Protein AF-0000000080757659 (afdb_homodimer)

InterPro domains:
  IPR000424 Primosome PriB/single-strand DNA-binding [PF00436] (1-101)
  IPR000424 Primosome PriB/single-strand DNA-binding [PS50935] (1-103)
  IPR000424 Primosome PriB/single-strand DNA-binding [cd04496] (4-101)
  IPR011344 Single-stranded DNA-binding protein [MF_00984] (1-106)
  IPR011344 Single-stranded DNA-binding protein [PIRSF002070] (1-112)
  IPR011344 Single-stranded DNA-binding protein [PTHR10302] (1-106)
  IPR011344 Single-stranded DNA-binding protein [TIGR00621] (1-114)
  IPR012340 Nucleic acid-binding, OB-fold [G3DSA:2.40.50.140] (1-113)
  IPR012340 Nucleic acid-binding, OB-fold [SSF50249] (1-134)

Solvent-accessible surface area (backbone atoms only — not comparable to full-atom values): 15335 Å² total; per-residue (Å²): 97,62,38,33,38,39,33,28,25,25,75,40,56,47,45,72,46,63,47,98,87,63,47,40,39,18,39,38,36,32,38,28,72,55,85,78,46,58,92,84,51,70,86,50,63,33,73,46,47,35,40,20,49,40,70,52,10,51,49,41,46,74,68,50,44,50,67,40,43,30,33,39,36,29,26,73,42,64,47,74,46,66,44,97,86,64,46,82,40,74,46,69,32,34,42,39,73,42,77,41,84,54,61,72,72,70,70,77,64,70,70,69,71,69,65,71,72,73,66,70,76,71,74,73,64,72,72,70,78,71,76,67,81,120,96,62,38,32,38,38,30,28,25,24,76,39,58,47,44,71,46,63,48,97,88,64,47,38,38,19,40,37,37,31,38,28,73,54,85,80,46,58,94,83,51,69,85,50,61,32,72,45,46,37,40,18,50,41,71,52,10,51,49,42,46,73,67,52,44,50,68,39,43,29,33,39,35,30,24,75,44,61,46,76,45,66,44,97,86,65,46,83,40,74,46,68,33,33,41,40,73,42,75,41,85,55,60,72,72,69,70,75,64,72,71,72,73,69,65,73,72,74,73,69,80,73,74,78,66,78,75,76,82,76,86,82,79,132

Sequence (268 aa):
MNKVILMGRLTQDPELRHTTTGKAVCHFRLAVNRRFSRQGEQEQADFFPIVAWEKTGEFCNNYFRKGQQVAIIGRLQNRSWNDEQGNKRTITEIIADEAYFADSKKDNYTSGGFEPENTDGEGFFPAEDDELPFMNKVILMGRLTQDPELRHTTTGKAVCHFRLAVNRRFSRQGEQEQADFFPIVAWEKTGEFCNNYFRKGQQVAIIGRLQNRSWNDEQGNKRTITEIIADEAYFADSKKDNYTSGGFEPENTDGEGFFPAEDDELPF

Secondary structure (DSSP, 8-state):
-EEEEEEEEESS--EEEE-TTS-EEEEEEEEEE-S---TTS--PEEEEEEEEEHHHHHHHHHH--TT-EEEEEEEEEEEEEE-TTS-EEEEEEEEEEEEEE-S-------------------------------/-EEEEEEEEESS--EEEE-TTS-EEEEEEEEEE-S---TTS--PEEEEEEEEEHHHHHHHHHH--TT-EEEEEEEEEEEEEE-TTS-EEEEEEEEEEEEEE-S-------------------------------

Structure (mmCIF, N/CA/C/O backbone):
data_AF-0000000080757659-model_v1
#
loop_
_entity.id
_entity.type
_entity.pdbx_description
1 polymer 'Single-stranded DNA-binding protein'
#
loop_
_atom_site.group_PDB
_atom_site.id
_atom_site.type_symbol
_atom_site.label_atom_id
_atom_site.label_alt_id
_atom_site.label_comp_id
_atom_site.label_asym_id
_atom_site.label_entity_id
_atom_site.label_seq_id
_atom_site.pdbx_PDB_ins_code
_atom_site.Cartn_x
_atom_site.Cartn_y
_atom_site.Cartn_z
_atom_site.occupancy
_atom_site.B_iso_or_equiv
_atom_site.auth_seq_id
_atom_site.auth_comp_id
_atom_site.auth_asym_id
_atom_site.auth_atom_id
_atom_site.pdbx_PDB_model_num
ATOM 1 N N . MET A 1 1 ? -10.781 6.859 -4.984 1 94 1 MET A N 1
ATOM 2 C CA . MET A 1 1 ? -9.562 6.59 -5.746 1 94 1 MET A CA 1
ATOM 3 C C . MET A 1 1 ? -8.57 5.781 -4.918 1 94 1 MET A C 1
ATOM 5 O O . MET A 1 1 ? -8.211 6.18 -3.809 1 94 1 MET A O 1
ATOM 9 N N . ASN A 1 2 ? -8.141 4.633 -5.328 1 98 2 ASN A N 1
ATOM 10 C CA . ASN A 1 2 ? -7.199 3.676 -4.75 1 98 2 ASN A CA 1
ATOM 11 C C . ASN A 1 2 ? -6.477 2.879 -5.832 1 98 2 ASN A C 1
ATOM 13 O O . ASN A 1 2 ? -7.043 1.941 -6.402 1 98 2 ASN A O 1
ATOM 17 N N . LYS A 1 3 ? -5.246 3.328 -6.102 1 98.5 3 LYS A N 1
ATOM 18 C CA . LYS A 1 3 ? -4.492 2.689 -7.172 1 98.5 3 LYS A CA 1
ATOM 19 C C . LYS A 1 3 ? -3.033 2.482 -6.77 1 98.5 3 LYS A C 1
ATOM 21 O O . LYS A 1 3 ? -2.412 3.373 -6.188 1 98.5 3 LYS A O 1
ATOM 26 N N . VAL A 1 4 ? -2.555 1.272 -7.078 1 98.81 4 VAL A N 1
ATOM 27 C CA . VAL A 1 4 ? -1.167 0.919 -6.805 1 98.81 4 VAL A CA 1
ATOM 28 C C . VAL A 1 4 ? -0.53 0.317 -8.055 1 98.81 4 VAL A C 1
ATOM 30 O O . VAL A 1 4 ? -1.147 -0.499 -8.742 1 98.81 4 VAL A O 1
ATOM 33 N N . ILE A 1 5 ? 0.666 0.707 -8.312 1 98.81 5 ILE A N 1
ATOM 34 C CA . ILE A 1 5 ? 1.479 0.136 -9.383 1 98.81 5 ILE A CA 1
ATOM 35 C C . ILE A 1 5 ? 2.857 -0.235 -8.844 1 98.81 5 ILE A C 1
ATOM 37 O O . ILE A 1 5 ? 3.611 0.633 -8.398 1 98.81 5 ILE A O 1
ATOM 41 N N . LEU A 1 6 ? 3.148 -1.519 -8.938 1 98.62 6 LEU A N 1
ATOM 42 C CA . LEU A 1 6 ? 4.418 -2.004 -8.406 1 98.62 6 LEU A CA 1
ATOM 43 C C . LEU A 1 6 ? 5.156 -2.84 -9.445 1 98.62 6 LEU A C 1
ATOM 45 O O . LEU A 1 6 ? 4.535 -3.588 -10.203 1 98.62 6 LEU A O 1
ATOM 49 N N . MET A 1 7 ? 6.398 -2.691 -9.391 1 98.31 7 MET A N 1
ATOM 50 C CA . MET A 1 7 ? 7.293 -3.607 -10.094 1 98.31 7 MET A CA 1
ATOM 51 C C . MET A 1 7 ? 8.336 -4.184 -9.148 1 98.31 7 MET A C 1
ATOM 53 O O . MET A 1 7 ? 8.984 -3.443 -8.406 1 98.31 7 MET A O 1
ATOM 57 N N . GLY A 1 8 ? 8.422 -5.453 -9.141 1 98.12 8 GLY A N 1
ATOM 58 C CA . GLY A 1 8 ? 9.359 -6.125 -8.258 1 98.12 8 GLY A CA 1
ATOM 59 C C . GLY A 1 8 ? 9.523 -7.598 -8.57 1 98.12 8 GLY A C 1
ATOM 60 O O . GLY A 1 8 ? 9 -8.086 -9.57 1 98.12 8 GLY A O 1
ATOM 61 N N . ARG A 1 9 ? 10.273 -8.25 -7.762 1 97.94 9 ARG A N 1
ATOM 62 C CA . ARG A 1 9 ? 10.555 -9.664 -7.965 1 97.94 9 ARG A CA 1
ATOM 63 C C . ARG A 1 9 ? 9.82 -10.523 -6.934 1 97.94 9 ARG A C 1
ATOM 65 O O . ARG A 1 9 ? 9.758 -10.164 -5.754 1 97.94 9 ARG A O 1
ATOM 72 N N . LEU A 1 10 ? 9.352 -11.617 -7.414 1 98.5 10 LEU A N 1
ATOM 73 C CA . LEU A 1 10 ? 8.742 -12.555 -6.477 1 98.5 10 LEU A CA 1
ATOM 74 C C . LEU A 1 10 ? 9.797 -13.141 -5.539 1 98.5 10 LEU A C 1
ATOM 76 O O . LEU A 1 10 ? 10.867 -13.562 -5.988 1 98.5 10 LEU A O 1
ATOM 80 N N . THR A 1 11 ? 9.477 -13.203 -4.277 1 98.38 11 THR A N 1
ATOM 81 C CA . THR A 1 11 ? 10.414 -13.766 -3.307 1 98.38 11 THR A CA 1
ATOM 82 C C . THR A 1 11 ? 10.18 -15.266 -3.137 1 98.38 11 THR A C 1
ATOM 84 O O . THR A 1 11 ? 10.984 -15.953 -2.512 1 98.38 11 THR A O 1
ATOM 87 N N . GLN A 1 12 ? 9.133 -15.75 -3.602 1 98.5 12 GLN A N 1
ATOM 88 C CA . GLN A 1 12 ? 8.727 -17.156 -3.574 1 98.5 12 GLN A CA 1
ATOM 89 C C . GLN A 1 12 ? 7.734 -17.453 -4.691 1 98.5 12 GLN A C 1
ATOM 91 O O . GLN A 1 12 ? 7.188 -16.547 -5.309 1 98.5 12 GLN A O 1
ATOM 96 N N . ASP A 1 13 ? 7.578 -18.703 -4.879 1 98.75 13 ASP A N 1
ATOM 97 C CA . ASP A 1 13 ? 6.547 -19.094 -5.836 1 98.75 13 ASP A CA 1
ATOM 98 C C . ASP A 1 13 ? 5.156 -18.75 -5.316 1 98.75 13 ASP A C 1
ATOM 100 O O . ASP A 1 13 ? 4.887 -18.875 -4.117 1 98.75 13 ASP A O 1
ATOM 104 N N . PRO A 1 14 ? 4.266 -18.453 -6.258 1 98.81 14 PRO A N 1
ATOM 105 C CA . PRO A 1 14 ? 2.893 -18.172 -5.836 1 98.81 14 PRO A CA 1
ATOM 106 C C . PRO A 1 14 ? 2.186 -19.391 -5.254 1 98.81 14 PRO A C 1
ATOM 108 O O . PRO A 1 14 ? 2.498 -20.531 -5.625 1 98.81 14 PRO A O 1
ATOM 111 N N . GLU A 1 15 ? 1.306 -19.078 -4.395 1 98.75 15 GLU A N 1
ATOM 112 C CA . GLU A 1 15 ? 0.499 -20.125 -3.779 1 98.75 15 GLU A CA 1
ATOM 113 C C . GLU A 1 15 ? -0.983 -19.938 -4.09 1 98.75 15 GLU A C 1
ATOM 115 O O . GLU A 1 15 ? -1.594 -18.953 -3.65 1 98.75 15 GLU A O 1
ATOM 120 N N . LEU A 1 16 ? -1.527 -20.891 -4.773 1 98.56 16 LEU A N 1
ATOM 121 C CA . LEU A 1 16 ? -2.939 -20.828 -5.133 1 98.56 16 LEU A CA 1
ATOM 122 C C . LEU A 1 16 ? -3.787 -21.656 -4.172 1 98.56 16 LEU A C 1
ATOM 124 O O . LEU A 1 16 ? -3.434 -22.781 -3.846 1 98.56 16 LEU A O 1
ATOM 128 N N . ARG A 1 17 ? -4.773 -21.047 -3.74 1 98.44 17 ARG A N 1
ATOM 129 C CA . ARG A 1 17 ? -5.77 -21.719 -2.912 1 98.44 17 ARG A CA 1
ATOM 130 C C . ARG A 1 17 ? -7.18 -21.453 -3.434 1 98.44 17 ARG A C 1
ATOM 132 O O . ARG A 1 17 ? -7.371 -20.641 -4.332 1 98.44 17 ARG A O 1
ATOM 139 N N . HIS A 1 18 ? -8.07 -22.234 -2.92 1 97.69 18 HIS A N 1
ATOM 140 C CA . HIS A 1 18 ? -9.477 -22.031 -3.236 1 97.69 18 HIS A CA 1
ATOM 141 C C . HIS A 1 18 ? -10.289 -21.766 -1.975 1 97.69 18 HIS A C 1
ATOM 143 O O . HIS A 1 18 ? -10.094 -22.438 -0.957 1 97.69 18 HIS A O 1
ATOM 149 N N . THR A 1 19 ? -11.062 -20.75 -2.064 1 96.5 19 THR A N 1
ATOM 150 C CA . THR A 1 19 ? -11.945 -20.469 -0.933 1 96.5 19 THR A CA 1
ATOM 151 C C . THR A 1 19 ? -13.016 -21.562 -0.813 1 96.5 19 THR A C 1
ATOM 153 O O . THR A 1 19 ? -13.117 -22.438 -1.674 1 96.5 19 THR A O 1
ATOM 156 N N . THR A 1 20 ? -13.797 -21.469 0.329 1 95.38 20 THR A N 1
ATOM 157 C CA . THR A 1 20 ? -14.867 -22.438 0.556 1 95.38 20 THR A CA 1
ATOM 158 C C . THR A 1 20 ? -15.938 -22.312 -0.521 1 95.38 20 THR A C 1
ATOM 160 O O . THR A 1 20 ? -16.641 -23.281 -0.818 1 95.38 20 THR A O 1
ATOM 163 N N . THR A 1 21 ? -16.062 -21.156 -1.132 1 94.75 21 THR A N 1
ATOM 164 C CA . THR A 1 21 ? -17.062 -20.922 -2.168 1 94.75 21 THR A CA 1
ATOM 165 C C . THR A 1 21 ? -16.516 -21.266 -3.547 1 94.75 21 THR A C 1
ATOM 167 O O . THR A 1 21 ? -17.156 -21.016 -4.562 1 94.75 21 THR A O 1
ATOM 170 N N . GLY A 1 22 ? -15.25 -21.703 -3.574 1 95.5 22 GLY A N 1
ATOM 171 C CA . GLY A 1 22 ? -14.672 -22.188 -4.82 1 95.5 22 GLY A CA 1
ATOM 172 C C . GLY A 1 22 ? -13.883 -21.125 -5.559 1 95.5 22 GLY A C 1
ATOM 173 O O . GLY A 1 22 ? -13.398 -21.359 -6.664 1 95.5 22 GLY A O 1
ATOM 174 N N . LYS A 1 23 ? -13.773 -19.984 -4.992 1 96.94 23 LYS A N 1
ATOM 175 C CA . LYS A 1 23 ? -13.031 -18.922 -5.664 1 96.94 23 LYS A CA 1
ATOM 176 C C . LYS A 1 23 ? -11.531 -19.109 -5.496 1 96.94 23 LYS A C 1
ATOM 178 O O . LYS A 1 23 ? -11.055 -19.406 -4.398 1 96.94 23 LYS A O 1
ATOM 183 N N . ALA A 1 24 ? -10.875 -18.938 -6.598 1 98.44 24 ALA A N 1
ATOM 184 C CA . ALA A 1 24 ? -9.414 -19.047 -6.562 1 98.44 24 ALA A CA 1
ATOM 185 C C . ALA A 1 24 ? -8.797 -17.781 -5.953 1 98.44 24 ALA A C 1
ATOM 187 O O . ALA A 1 24 ? -9.234 -16.672 -6.238 1 98.44 24 ALA A O 1
ATOM 188 N N . VAL A 1 25 ? -7.809 -17.969 -5.117 1 98.69 25 VAL A N 1
ATOM 189 C CA . VAL A 1 25 ? -7.043 -16.859 -4.562 1 98.69 25 VAL A CA 1
ATOM 190 C C . VAL A 1 25 ? -5.562 -17.234 -4.508 1 98.69 25 VAL A C 1
ATOM 192 O O . VAL A 1 25 ? -5.195 -18.281 -3.977 1 98.69 25 VAL A O 1
ATOM 195 N N . CYS A 1 26 ? -4.727 -16.359 -5.027 1 98.88 26 CYS A N 1
ATOM 196 C CA . CYS A 1 26 ? -3.285 -16.594 -5.109 1 98.88 26 CYS A CA 1
ATOM 197 C C . CYS A 1 26 ? -2.527 -15.562 -4.273 1 98.88 26 CYS A C 1
ATOM 199 O O . CYS A 1 26 ? -2.832 -14.367 -4.324 1 98.88 26 CYS A O 1
ATOM 201 N N . HIS A 1 27 ? -1.58 -16.031 -3.523 1 98.81 27 HIS A N 1
ATOM 202 C CA . HIS A 1 27 ? -0.76 -15.172 -2.682 1 98.81 27 HIS A CA 1
ATOM 203 C C . HIS A 1 27 ? 0.711 -15.258 -3.072 1 98.81 27 HIS A C 1
ATOM 205 O O . HIS A 1 27 ? 1.217 -16.344 -3.373 1 98.81 27 HIS A O 1
ATOM 211 N N . PHE A 1 28 ? 1.351 -14.164 -3.039 1 98.75 28 PHE A N 1
ATOM 212 C CA . PHE A 1 28 ? 2.805 -14.117 -3.141 1 98.75 28 PHE A CA 1
ATOM 213 C C . PHE A 1 28 ? 3.342 -12.781 -2.633 1 98.75 28 PHE A C 1
ATOM 215 O O . PHE A 1 28 ? 2.572 -11.914 -2.215 1 98.75 28 PHE A O 1
ATOM 222 N N . ARG A 1 29 ? 4.645 -12.695 -2.602 1 98.62 29 ARG A N 1
ATOM 223 C CA . ARG A 1 29 ? 5.293 -11.5 -2.076 1 98.62 29 ARG A CA 1
ATOM 224 C C . ARG A 1 29 ? 6.254 -10.906 -3.104 1 98.62 29 ARG A C 1
ATOM 226 O O . ARG A 1 29 ? 6.984 -11.633 -3.773 1 98.62 29 ARG A O 1
ATOM 233 N N . LEU A 1 30 ? 6.203 -9.625 -3.18 1 98.5 30 LEU A N 1
ATOM 234 C CA . LEU A 1 30 ? 7.051 -8.898 -4.117 1 98.5 30 LEU A CA 1
ATOM 235 C C . LEU A 1 30 ? 8.141 -8.133 -3.377 1 98.5 30 LEU A C 1
ATOM 237 O O . LEU A 1 30 ? 7.863 -7.445 -2.391 1 98.5 30 LEU A O 1
ATOM 241 N N . ALA A 1 31 ? 9.328 -8.32 -3.793 1 98.12 31 ALA A N 1
ATOM 242 C CA . ALA A 1 31 ? 10.43 -7.441 -3.393 1 98.12 31 ALA A CA 1
ATOM 243 C C . ALA A 1 31 ? 10.539 -6.238 -4.324 1 98.12 31 ALA A C 1
ATOM 245 O O . ALA A 1 31 ? 10.789 -6.395 -5.523 1 98.12 31 ALA A O 1
ATOM 246 N N . VAL A 1 32 ? 10.375 -5.082 -3.812 1 97.31 32 VAL A N 1
ATOM 247 C CA . VAL A 1 32 ? 10.438 -3.848 -4.59 1 97.31 32 VAL A CA 1
ATOM 248 C C . VAL A 1 32 ? 11.602 -2.988 -4.105 1 97.31 32 VAL A C 1
ATOM 250 O O . VAL A 1 32 ? 11.625 -2.559 -2.949 1 97.31 32 VAL A O 1
ATOM 253 N N . ASN A 1 33 ? 12.477 -2.701 -5.02 1 93.19 33 ASN A N 1
ATOM 254 C CA . ASN A 1 33 ? 13.672 -1.953 -4.656 1 93.19 33 ASN A CA 1
ATOM 255 C C . ASN A 1 33 ? 13.375 -0.471 -4.457 1 93.19 33 ASN A C 1
ATOM 257 O O . ASN A 1 33 ? 12.578 0.111 -5.199 1 93.19 33 ASN A O 1
ATOM 261 N N . ARG A 1 34 ? 14.141 0.052 -3.451 1 88.06 34 ARG A N 1
ATOM 262 C CA . ARG A 1 34 ? 14.023 1.491 -3.246 1 88.06 34 ARG A CA 1
ATOM 263 C C . ARG A 1 34 ? 14.992 2.252 -4.145 1 88.06 34 ARG A C 1
ATOM 265 O O . ARG A 1 34 ? 16.094 1.784 -4.406 1 88.06 34 ARG A O 1
ATOM 272 N N . ARG A 1 35 ? 14.57 3.184 -4.93 1 72.69 35 ARG A N 1
ATOM 273 C CA . ARG A 1 35 ? 15.453 3.898 -5.844 1 72.69 35 ARG A CA 1
ATOM 274 C C . ARG A 1 35 ? 16.594 4.559 -5.09 1 72.69 35 ARG A C 1
ATOM 276 O O . ARG A 1 35 ? 17.719 4.629 -5.598 1 72.69 35 ARG A O 1
ATOM 283 N N . PHE A 1 36 ? 16.391 5.434 -4.051 1 62.78 36 PHE A N 1
ATOM 284 C CA . PHE A 1 36 ? 17.469 6.281 -3.551 1 62.78 36 PHE A CA 1
ATOM 285 C C . PHE A 1 36 ? 18.156 5.633 -2.355 1 62.78 36 PHE A C 1
ATOM 287 O O . PHE A 1 36 ? 17.531 5.371 -1.333 1 62.78 36 PHE A O 1
ATOM 294 N N . SER A 1 37 ? 18.641 4.473 -2.566 1 55.25 37 SER A N 1
ATOM 295 C CA . SER A 1 37 ? 19.469 4.102 -1.426 1 55.25 37 SER A CA 1
ATOM 296 C C . SER A 1 37 ? 20.609 5.082 -1.233 1 55.25 37 SER A C 1
ATOM 298 O O . SER A 1 37 ? 21.219 5.531 -2.207 1 55.25 37 SER A O 1
ATOM 300 N N . ARG A 1 38 ? 20.406 5.934 -0.22 1 50.75 38 ARG A N 1
ATOM 301 C CA . ARG A 1 38 ? 21.562 6.801 0.038 1 50.75 38 ARG A CA 1
ATOM 302 C C . ARG A 1 38 ? 22.859 6.082 -0.267 1 50.75 38 ARG A C 1
ATOM 304 O O . ARG A 1 38 ? 22.938 4.852 -0.212 1 50.75 38 ARG A O 1
ATOM 311 N N . GLN A 1 39 ? 23.844 6.852 -0.647 1 47.94 39 GLN A N 1
ATOM 312 C CA . GLN A 1 39 ? 25.234 6.465 -0.851 1 47.94 39 GLN A CA 1
ATOM 313 C C . GLN A 1 39 ? 25.734 5.559 0.275 1 47.94 39 GLN A C 1
ATOM 315 O O . GLN A 1 39 ? 25.719 5.953 1.443 1 47.94 39 GLN A O 1
ATOM 320 N N . GLY A 1 40 ? 25.812 4.27 -0.058 1 54.66 40 GLY A N 1
ATOM 321 C CA . GLY A 1 40 ? 26.484 3.287 0.776 1 54.66 40 GLY A CA 1
ATOM 322 C C . GLY A 1 40 ? 25.531 2.297 1.419 1 54.66 40 GLY A C 1
ATOM 323 O O . GLY A 1 40 ? 25.953 1.368 2.104 1 54.66 40 GLY A O 1
ATOM 324 N N . GLU A 1 41 ? 24.266 2.797 1.565 1 55.72 41 GLU A N 1
ATOM 325 C CA . GLU A 1 41 ? 23.438 1.821 2.264 1 55.72 41 GLU A CA 1
ATOM 326 C C . GLU A 1 41 ? 22.969 0.725 1.314 1 55.72 41 GLU A C 1
ATOM 328 O O . GLU A 1 41 ? 22.781 0.966 0.12 1 55.72 41 GLU A O 1
ATOM 333 N N . GLN A 1 42 ? 23.281 -0.446 1.64 1 57.75 42 GLN A N 1
ATOM 334 C CA . GLN A 1 42 ? 22.859 -1.65 0.935 1 57.75 42 GLN A CA 1
ATOM 335 C C . GLN A 1 42 ? 21.453 -1.494 0.384 1 57.75 42 GLN A C 1
ATOM 337 O O . GLN A 1 42 ? 20.609 -0.837 0.999 1 57.75 42 GLN A O 1
ATOM 342 N N . GLU A 1 43 ? 21.312 -1.773 -0.9 1 60.53 43 GLU A N 1
ATOM 343 C CA . GLU A 1 43 ? 20.016 -1.8 -1.581 1 60.53 43 GLU A CA 1
ATOM 344 C C . GLU A 1 43 ? 18.938 -2.361 -0.674 1 60.53 43 GLU A C 1
ATOM 346 O O . GLU A 1 43 ? 19.047 -3.48 -0.171 1 60.53 43 GLU A O 1
ATOM 351 N N . GLN A 1 44 ? 18.031 -1.528 -0.196 1 84.5 44 GLN A N 1
ATOM 352 C CA . GLN A 1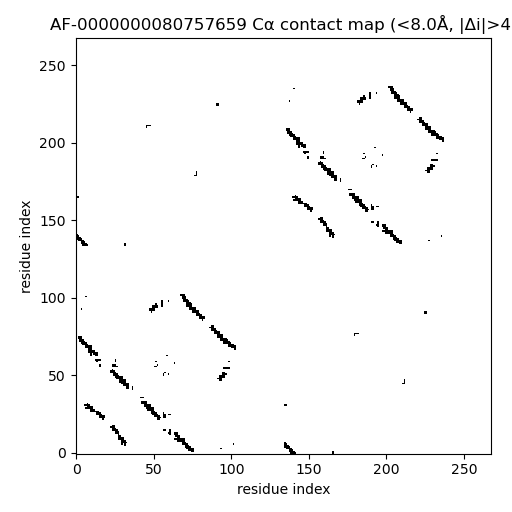 44 ? 16.938 -1.979 0.665 1 84.5 44 GLN A CA 1
ATOM 353 C C . GLN A 1 44 ? 15.664 -2.213 -0.14 1 84.5 44 GLN A C 1
ATOM 355 O O . GLN A 1 44 ? 15.422 -1.526 -1.134 1 84.5 44 GLN A O 1
ATOM 360 N N . ALA A 1 45 ? 15.141 -3.354 -0.085 1 92.69 45 ALA A N 1
ATOM 361 C CA . ALA A 1 45 ? 13.867 -3.688 -0.712 1 92.69 45 ALA A CA 1
ATOM 362 C C . ALA A 1 45 ? 12.742 -3.727 0.319 1 92.69 45 ALA A C 1
ATOM 364 O O . ALA A 1 45 ? 12.977 -4.055 1.485 1 92.69 45 ALA A O 1
ATOM 365 N N . ASP A 1 46 ? 11.695 -3.266 -0.183 1 96.19 46 ASP A N 1
ATOM 366 C CA . ASP A 1 46 ? 10.461 -3.49 0.572 1 96.19 46 ASP A CA 1
ATOM 367 C C . ASP A 1 46 ? 9.719 -4.723 0.058 1 96.19 46 ASP A C 1
ATOM 369 O O . ASP A 1 46 ? 9.836 -5.078 -1.117 1 96.19 46 ASP A O 1
ATOM 373 N N . PHE A 1 47 ? 9 -5.309 0.938 1 96.75 47 PHE A N 1
ATOM 374 C CA . PHE A 1 47 ? 8.297 -6.539 0.591 1 96.75 47 PHE A CA 1
ATOM 375 C C . PHE A 1 47 ? 6.793 -6.371 0.781 1 96.75 47 PHE A C 1
ATOM 377 O O . PHE A 1 47 ? 6.336 -6.016 1.868 1 96.75 47 PHE A O 1
ATOM 384 N N . PHE A 1 48 ? 6.043 -6.68 -0.238 1 97.94 48 PHE A N 1
ATOM 385 C CA . PHE A 1 48 ? 4.605 -6.453 -0.188 1 97.94 48 PHE A CA 1
ATOM 386 C C . PHE A 1 48 ? 3.844 -7.734 -0.515 1 97.94 48 PHE A C 1
ATOM 388 O O . PHE A 1 48 ? 4.125 -8.391 -1.519 1 97.94 48 PHE A O 1
ATOM 395 N N . PRO A 1 49 ? 2.857 -8.078 0.33 1 98.5 49 PRO A N 1
ATOM 396 C CA . PRO A 1 49 ? 1.988 -9.203 -0.018 1 98.5 49 PRO A CA 1
ATOM 397 C C . PRO A 1 49 ? 1.009 -8.867 -1.141 1 98.5 49 PRO A C 1
ATOM 399 O O . PRO A 1 49 ? 0.359 -7.82 -1.104 1 98.5 49 PRO A O 1
ATOM 402 N N . ILE A 1 50 ? 0.926 -9.711 -2.068 1 98.81 50 ILE A N 1
ATOM 403 C CA . ILE A 1 50 ? 0.001 -9.57 -3.188 1 98.81 50 ILE A CA 1
ATOM 404 C C . ILE A 1 50 ? -1.095 -10.625 -3.088 1 98.81 50 ILE A C 1
ATOM 406 O O . ILE A 1 50 ? -0.815 -11.797 -2.812 1 98.81 50 ILE A O 1
ATOM 410 N N . VAL A 1 51 ? -2.275 -10.219 -3.277 1 98.81 51 VAL A N 1
ATOM 411 C CA . VAL A 1 51 ? -3.418 -11.117 -3.369 1 98.81 51 VAL A CA 1
ATOM 412 C C . VAL A 1 51 ? -4.062 -11 -4.746 1 98.81 51 VAL A C 1
ATOM 414 O O . VAL A 1 51 ? -4.488 -9.906 -5.148 1 98.81 51 VAL A O 1
ATOM 417 N N . ALA A 1 52 ? -4.16 -12.016 -5.461 1 98.88 52 ALA A N 1
ATOM 418 C CA . ALA A 1 52 ? -4.785 -12.047 -6.777 1 98.88 52 ALA A CA 1
ATOM 419 C C . ALA A 1 52 ? -5.934 -13.055 -6.812 1 98.88 52 ALA A C 1
ATOM 421 O O . ALA A 1 52 ? -5.758 -14.219 -6.449 1 98.88 52 ALA A O 1
ATOM 422 N N . TRP A 1 53 ? -7.047 -12.633 -7.281 1 98.62 53 TRP A N 1
ATOM 423 C CA . TRP A 1 53 ? -8.25 -13.453 -7.234 1 98.62 53 TRP A CA 1
ATOM 424 C C . TRP A 1 53 ? -8.586 -14.008 -8.617 1 98.62 53 TRP A C 1
ATOM 426 O O . TRP A 1 53 ? -8.227 -13.414 -9.633 1 98.62 53 TRP A O 1
ATOM 436 N N . GLU A 1 54 ? -9.203 -15.164 -8.633 1 98.12 54 GLU A N 1
ATOM 437 C CA . GLU A 1 54 ? -9.844 -15.758 -9.805 1 98.12 54 GLU A CA 1
ATOM 438 C C . GLU A 1 54 ? -8.883 -15.836 -10.984 1 98.12 54 GLU A C 1
ATOM 440 O O . GLU A 1 54 ? -7.805 -16.422 -10.867 1 98.12 54 GLU A O 1
ATOM 445 N N . LYS A 1 55 ? -9.258 -15.281 -12.07 1 98.38 55 LYS A N 1
ATOM 446 C CA . LYS A 1 55 ? -8.461 -15.453 -13.281 1 98.38 55 LYS A CA 1
ATOM 447 C C . LYS A 1 55 ? -7.055 -14.883 -13.102 1 98.38 55 LYS A C 1
ATOM 449 O O . LYS A 1 55 ? -6.074 -15.477 -13.555 1 98.38 55 LYS A O 1
ATOM 454 N N . THR A 1 56 ? -6.945 -13.797 -12.484 1 98.75 56 THR A N 1
ATOM 455 C CA . THR A 1 56 ? -5.637 -13.203 -12.227 1 98.75 56 THR A CA 1
ATOM 456 C C . THR A 1 56 ? -4.805 -14.102 -11.32 1 98.75 56 THR A C 1
ATOM 458 O O . THR A 1 56 ? -3.598 -14.25 -11.523 1 98.75 56 THR A O 1
ATOM 461 N N . GLY A 1 57 ? -5.477 -14.625 -10.312 1 98.88 57 GLY A N 1
ATOM 462 C CA . GLY A 1 57 ? -4.789 -15.547 -9.422 1 98.88 57 GLY A CA 1
ATOM 463 C C . GLY A 1 57 ? -4.285 -16.797 -10.133 1 98.88 57 GLY A C 1
ATOM 464 O O . GLY A 1 57 ? -3.158 -17.234 -9.898 1 98.88 57 GLY A O 1
ATOM 465 N N . GLU A 1 58 ? -5.121 -17.297 -10.922 1 98.69 58 GLU A N 1
ATOM 466 C CA . GLU A 1 58 ? -4.734 -18.484 -11.695 1 98.69 58 GLU A CA 1
ATOM 467 C C . GLU A 1 58 ? -3.574 -18.156 -12.633 1 98.69 58 GLU A C 1
ATOM 469 O O . GLU A 1 58 ? -2.633 -18.953 -12.75 1 98.69 58 GLU A O 1
ATOM 474 N N . PHE A 1 59 ? -3.684 -17.062 -13.273 1 98.75 59 PHE A N 1
ATOM 475 C CA . PHE A 1 59 ? -2.617 -16.625 -14.156 1 98.75 59 PHE A CA 1
ATOM 476 C C . PHE A 1 59 ? -1.289 -16.547 -13.414 1 98.75 59 PHE A C 1
ATOM 478 O O . PHE A 1 59 ? -0.283 -17.094 -13.867 1 98.75 59 PHE A O 1
ATOM 485 N N . CYS A 1 60 ? -1.262 -15.914 -12.305 1 98.81 60 CYS A N 1
ATOM 486 C CA . CYS A 1 60 ? -0.04 -15.766 -11.523 1 98.81 60 CYS A CA 1
ATOM 487 C C . CYS A 1 60 ? 0.52 -17.125 -11.117 1 98.81 60 CYS A C 1
ATOM 489 O O . CYS A 1 60 ? 1.722 -17.359 -11.234 1 98.81 60 CYS A O 1
ATOM 491 N N . ASN A 1 61 ? -0.384 -17.922 -10.656 1 98.81 61 ASN A N 1
ATOM 492 C CA . ASN A 1 61 ? 0.05 -19.25 -10.211 1 98.81 61 ASN A CA 1
ATOM 493 C C . ASN A 1 61 ? 0.635 -20.062 -11.352 1 98.81 61 ASN A C 1
ATOM 495 O O . ASN A 1 61 ? 1.597 -20.812 -11.164 1 98.81 61 ASN A O 1
ATOM 499 N N . ASN A 1 62 ? 0.107 -19.922 -12.477 1 98.56 62 ASN A N 1
ATOM 500 C CA . ASN A 1 62 ? 0.506 -20.734 -13.625 1 98.56 62 ASN A CA 1
ATOM 501 C C . ASN A 1 62 ? 1.823 -20.25 -14.219 1 98.56 62 ASN A C 1
ATOM 503 O O . ASN A 1 62 ? 2.6 -21.047 -14.75 1 98.56 62 ASN A O 1
ATOM 507 N N . TYR A 1 63 ? 2.039 -18.953 -14.055 1 98.31 63 TYR A N 1
ATOM 508 C CA . TYR A 1 63 ? 3.1 -18.453 -14.922 1 98.31 63 TYR A CA 1
ATOM 509 C C . TYR A 1 63 ? 4.203 -17.781 -14.102 1 98.31 63 TYR A C 1
ATOM 511 O O . TYR A 1 63 ? 5.355 -17.719 -14.539 1 98.31 63 TYR A O 1
ATOM 519 N N . PHE A 1 64 ? 3.904 -17.219 -13 1 98.38 64 PHE A N 1
ATOM 520 C CA . PHE A 1 64 ? 4.93 -16.547 -12.219 1 98.38 64 PHE A CA 1
ATOM 521 C C . PHE A 1 64 ? 5.746 -17.547 -11.406 1 98.38 64 PHE A C 1
ATOM 523 O O . PHE A 1 64 ? 5.234 -18.594 -11.008 1 98.38 64 PHE A O 1
ATOM 530 N N . ARG A 1 65 ? 7.035 -17.156 -11.188 1 98.44 65 ARG A N 1
ATOM 531 C CA . ARG A 1 65 ? 7.945 -17.969 -10.391 1 98.44 65 ARG A CA 1
ATOM 532 C C . ARG A 1 65 ? 8.828 -17.109 -9.5 1 98.44 65 ARG A C 1
ATOM 534 O O . ARG A 1 65 ? 9.055 -15.93 -9.805 1 98.44 65 ARG A O 1
ATOM 541 N N . LYS A 1 66 ? 9.305 -17.719 -8.453 1 98.31 66 LYS A N 1
ATOM 542 C CA . LYS A 1 66 ? 10.281 -17.062 -7.598 1 98.31 66 LYS A CA 1
ATOM 543 C C . LYS A 1 66 ? 11.391 -16.422 -8.422 1 98.31 66 LYS A C 1
ATOM 545 O O . LYS A 1 66 ? 11.898 -17.016 -9.367 1 98.31 66 LYS A O 1
ATOM 550 N N . GLY A 1 67 ? 11.719 -15.219 -8.016 1 97.38 67 GLY A N 1
ATOM 551 C CA . GLY A 1 67 ? 12.852 -14.562 -8.641 1 97.38 67 GLY A CA 1
ATOM 552 C C . GLY A 1 67 ? 12.477 -13.773 -9.883 1 97.38 67 GLY A C 1
ATOM 553 O O . GLY A 1 67 ? 13.25 -12.945 -10.359 1 97.38 67 GLY A O 1
ATOM 554 N N . GLN A 1 68 ? 11.297 -13.969 -10.422 1 96.94 68 GLN A N 1
ATOM 555 C CA . GLN A 1 68 ? 10.836 -13.312 -11.641 1 96.94 68 GLN A CA 1
ATOM 556 C C . GLN A 1 68 ? 10.43 -11.867 -11.359 1 96.94 68 GLN A C 1
ATOM 558 O O . GLN A 1 68 ? 9.773 -11.586 -10.352 1 96.94 68 GLN A O 1
ATOM 563 N N . GLN A 1 69 ? 10.852 -11.023 -12.281 1 97.94 69 GLN A N 1
ATOM 564 C CA . GLN A 1 69 ? 10.383 -9.641 -12.211 1 97.94 69 GLN A CA 1
ATOM 565 C C . GLN A 1 69 ? 8.984 -9.508 -12.805 1 97.94 69 GLN A C 1
ATOM 567 O O . GLN A 1 69 ? 8.727 -9.961 -13.914 1 97.94 69 GLN A O 1
ATOM 572 N N . VAL A 1 70 ? 8.055 -8.82 -12.086 1 98.62 70 VAL A N 1
ATOM 573 C CA . VAL A 1 70 ? 6.688 -8.664 -12.57 1 98.62 70 VAL A CA 1
ATOM 574 C C . VAL A 1 70 ? 6.18 -7.262 -12.242 1 98.62 70 VAL A C 1
ATOM 576 O O . VAL A 1 70 ? 6.781 -6.547 -11.438 1 98.62 70 VAL A O 1
ATOM 579 N N . ALA A 1 71 ? 5.141 -6.883 -12.898 1 98.81 71 ALA A N 1
ATOM 580 C CA . ALA A 1 71 ? 4.406 -5.652 -12.633 1 98.81 71 ALA A CA 1
ATOM 581 C C . ALA A 1 71 ? 2.99 -5.949 -12.148 1 98.81 71 ALA A C 1
ATOM 583 O O . ALA A 1 71 ? 2.287 -6.777 -12.734 1 98.81 71 ALA A O 1
ATOM 584 N N . ILE A 1 72 ? 2.6 -5.344 -11.086 1 98.88 72 ILE A N 1
ATOM 585 C CA . ILE A 1 72 ? 1.276 -5.52 -10.5 1 98.88 72 ILE A CA 1
ATOM 586 C C . ILE A 1 72 ? 0.527 -4.188 -10.508 1 98.88 72 ILE A C 1
ATOM 588 O O . ILE A 1 72 ? 1.068 -3.16 -10.094 1 98.88 72 ILE A O 1
ATOM 592 N N . ILE A 1 73 ? -0.648 -4.156 -11.008 1 98.88 73 ILE A N 1
ATOM 593 C CA . ILE A 1 73 ? -1.574 -3.033 -10.898 1 98.88 73 ILE A CA 1
ATOM 594 C C . ILE A 1 73 ? -2.797 -3.451 -10.078 1 98.88 73 ILE A C 1
ATOM 596 O O . ILE A 1 73 ? -3.414 -4.48 -10.359 1 98.88 73 ILE A O 1
ATOM 600 N N . GLY A 1 74 ? -3.162 -2.656 -9.102 1 98.75 74 GLY A N 1
ATOM 601 C CA . GLY A 1 74 ? -4.293 -3.021 -8.266 1 98.75 74 GLY A CA 1
ATOM 602 C C . GLY A 1 74 ? -4.645 -1.954 -7.246 1 98.75 74 GLY A C 1
ATOM 603 O O . GLY A 1 74 ? -4.672 -0.765 -7.57 1 98.75 74 GLY A O 1
ATOM 604 N N . ARG A 1 75 ? -4.98 -2.422 -6.074 1 98.31 75 ARG A N 1
ATOM 605 C CA . ARG A 1 75 ? -5.41 -1.523 -5.008 1 98.31 75 ARG A CA 1
ATOM 606 C C . ARG A 1 75 ? -4.898 -1.995 -3.652 1 98.31 75 ARG A C 1
ATOM 608 O O . ARG A 1 75 ? -4.617 -3.182 -3.469 1 98.31 75 ARG A O 1
ATOM 615 N N . LEU A 1 76 ? -4.789 -1.051 -2.713 1 98.12 76 LEU A N 1
ATOM 616 C CA . LEU A 1 76 ? -4.438 -1.391 -1.339 1 98.12 76 LEU A CA 1
ATOM 617 C C . LEU A 1 76 ? -5.664 -1.856 -0.563 1 98.12 76 LEU A C 1
ATOM 619 O O . LEU A 1 76 ? -6.754 -1.301 -0.723 1 98.12 76 LEU A O 1
ATOM 623 N N . GLN A 1 77 ? -5.477 -2.754 0.226 1 96.81 77 GLN A N 1
ATOM 624 C CA . GLN A 1 77 ? -6.535 -3.209 1.118 1 96.81 77 GLN A CA 1
ATOM 625 C C . GLN A 1 77 ? -5.973 -3.645 2.467 1 96.81 77 GLN A C 1
ATOM 627 O O . GLN A 1 77 ? -4.953 -4.332 2.525 1 96.81 77 GLN A O 1
ATOM 632 N N . ASN A 1 78 ? -6.652 -3.273 3.557 1 95.06 78 ASN A N 1
ATOM 633 C CA . ASN A 1 78 ? -6.289 -3.779 4.875 1 95.06 78 ASN A CA 1
ATOM 634 C C . ASN A 1 78 ? -7.051 -5.059 5.215 1 95.06 78 ASN A C 1
ATOM 636 O O . ASN A 1 78 ? -8.219 -5.199 4.859 1 95.06 78 ASN A O 1
ATOM 640 N N . ARG A 1 79 ? -6.367 -5.871 5.848 1 91.81 79 ARG A N 1
ATOM 641 C CA . ARG A 1 79 ? -6.977 -7.059 6.438 1 91.81 79 ARG A CA 1
ATOM 642 C C . ARG A 1 79 ? -6.664 -7.148 7.93 1 91.81 79 ARG A C 1
ATOM 644 O O . ARG A 1 79 ? -5.535 -6.891 8.352 1 91.81 79 ARG A O 1
ATOM 651 N N . SER A 1 80 ? -7.707 -7.426 8.664 1 91 80 SER A N 1
ATOM 652 C CA . SER A 1 80 ? -7.52 -7.52 10.109 1 91 80 SER A CA 1
ATOM 653 C C . SER A 1 80 ? -7.871 -8.906 10.617 1 91 80 SER A C 1
ATOM 655 O O . SER A 1 80 ? -8.734 -9.586 10.062 1 91 80 SER A O 1
ATOM 657 N N . TRP A 1 81 ? -7.07 -9.266 11.656 1 89.25 81 TRP A N 1
ATOM 658 C CA . TRP A 1 81 ? -7.348 -10.539 12.305 1 89.25 81 TRP A CA 1
ATOM 659 C C . TRP A 1 81 ? -6.91 -10.516 13.766 1 89.25 81 TRP A C 1
ATOM 661 O O . TRP A 1 81 ? -6.211 -9.594 14.195 1 89.25 81 TRP A O 1
ATOM 671 N N . ASN A 1 82 ? -7.465 -11.422 14.492 1 90.81 82 ASN A N 1
ATOM 672 C CA . ASN A 1 82 ? -7.035 -11.562 15.875 1 90.81 82 ASN A CA 1
ATOM 673 C C . ASN A 1 82 ? -5.918 -12.594 16.016 1 90.81 82 ASN A C 1
ATOM 675 O O . ASN A 1 82 ? -6.023 -13.711 15.508 1 90.81 82 ASN A O 1
ATOM 679 N N . ASP A 1 83 ? -4.879 -12.148 16.797 1 83.31 83 ASP A N 1
ATOM 680 C CA . ASP A 1 83 ? -3.799 -13.109 16.984 1 83.31 83 ASP A CA 1
ATOM 681 C C . ASP A 1 83 ? -4.125 -14.078 18.125 1 83.31 83 ASP A C 1
ATOM 683 O O . ASP A 1 83 ? -5.234 -14.055 18.672 1 83.31 83 ASP A O 1
ATOM 687 N N . GLU A 1 84 ? -3.246 -15.023 18.328 1 87.06 84 GLU A N 1
ATOM 688 C CA . GLU A 1 84 ? -3.471 -16.078 19.312 1 87.06 84 GLU A CA 1
ATOM 689 C C . GLU A 1 84 ? -3.736 -15.492 20.688 1 87.06 84 GLU A C 1
ATOM 691 O O . GLU A 1 84 ? -4.438 -16.094 21.5 1 87.06 84 GLU A O 1
ATOM 696 N N . GLN A 1 85 ? -3.275 -14.406 20.984 1 87.38 85 GLN A N 1
ATOM 697 C CA . GLN A 1 85 ? -3.434 -13.75 22.281 1 87.38 85 GLN A CA 1
ATOM 698 C C . GLN A 1 85 ? -4.672 -12.859 22.297 1 87.38 85 GLN A C 1
ATOM 700 O O . GLN A 1 85 ? -4.938 -12.188 23.297 1 87.38 85 GLN A O 1
ATOM 705 N N . GLY A 1 86 ? -5.328 -12.805 21.172 1 87.31 86 GLY A N 1
ATOM 706 C CA . GLY A 1 86 ? -6.562 -12.039 21.109 1 87.31 86 GLY A CA 1
ATOM 707 C C . GLY A 1 86 ? -6.352 -10.602 20.656 1 87.31 86 GLY A C 1
ATOM 708 O O . GLY A 1 86 ? -7.289 -9.805 20.672 1 87.31 86 GLY A O 1
ATOM 709 N N . ASN A 1 87 ? -5.137 -10.359 20.328 1 85.25 87 ASN A N 1
ATOM 710 C CA . ASN A 1 87 ? -4.863 -9 19.875 1 85.25 87 ASN A CA 1
ATOM 711 C C . ASN A 1 87 ? -5.211 -8.82 18.406 1 85.25 87 ASN A C 1
ATOM 713 O O . ASN A 1 87 ? -4.941 -9.695 17.578 1 85.25 87 ASN A O 1
ATOM 717 N N . LYS A 1 88 ? -5.812 -7.648 18.078 1 89.31 88 LYS A N 1
ATOM 718 C CA . LYS A 1 88 ? -6.168 -7.34 16.703 1 89.31 88 LYS A CA 1
ATOM 719 C C . LYS A 1 88 ? -4.934 -6.969 15.883 1 89.31 88 LYS A C 1
ATOM 721 O O . LYS A 1 88 ? -4.133 -6.133 16.297 1 89.31 88 LYS A O 1
ATOM 726 N N . ARG A 1 89 ? -4.773 -7.723 14.797 1 87.31 89 ARG A N 1
ATOM 727 C CA . ARG A 1 89 ? -3.67 -7.438 13.883 1 87.31 89 ARG A CA 1
ATOM 728 C C . ARG A 1 89 ? -4.184 -6.973 12.531 1 87.31 89 ARG A C 1
ATOM 730 O O . ARG A 1 89 ? -5.293 -7.324 12.125 1 87.31 89 ARG A O 1
ATOM 737 N N . THR A 1 90 ? -3.371 -6.035 12.039 1 90.12 90 THR A N 1
ATOM 738 C CA . THR A 1 90 ? -3.74 -5.531 10.719 1 90.12 90 THR A CA 1
ATOM 739 C C . THR A 1 90 ? -2.562 -5.629 9.758 1 90.12 90 THR A C 1
ATOM 741 O O . THR A 1 90 ? -1.411 -5.441 10.156 1 90.12 90 THR A O 1
ATOM 744 N N . ILE A 1 91 ? -2.898 -5.996 8.516 1 93.88 91 ILE A N 1
ATOM 745 C CA . ILE A 1 91 ? -1.877 -6.004 7.473 1 93.88 91 ILE A CA 1
ATOM 746 C C . ILE A 1 91 ? -2.406 -5.301 6.227 1 93.88 91 ILE A C 1
ATOM 748 O O . ILE A 1 91 ? -3.6 -5.379 5.922 1 93.88 91 ILE A O 1
ATOM 752 N N . THR A 1 92 ? -1.527 -4.613 5.562 1 97.19 92 THR A N 1
ATOM 753 C CA . THR A 1 92 ? -1.86 -4.02 4.27 1 97.19 92 THR A CA 1
ATOM 754 C C . THR A 1 92 ? -1.4 -4.922 3.129 1 97.19 92 THR A C 1
ATOM 756 O O . THR A 1 92 ? -0.239 -5.332 3.082 1 97.19 92 THR A O 1
ATOM 759 N N . GLU A 1 93 ? -2.33 -5.176 2.23 1 97.94 93 GLU A N 1
ATOM 760 C CA . GLU A 1 93 ? -2.039 -6.004 1.064 1 97.94 93 GLU A CA 1
ATOM 761 C C . GLU A 1 93 ? -2.367 -5.27 -0.232 1 97.94 93 GLU A C 1
ATOM 763 O O . GLU A 1 93 ? -3.082 -4.266 -0.219 1 97.94 93 GLU A O 1
ATOM 768 N N . ILE A 1 94 ? -1.798 -5.816 -1.295 1 98.62 94 ILE A N 1
ATOM 769 C CA . ILE A 1 94 ? -2.145 -5.324 -2.625 1 98.62 94 ILE A CA 1
ATOM 770 C C . ILE A 1 94 ? -3.051 -6.332 -3.326 1 98.62 94 ILE A C 1
ATOM 772 O O . ILE A 1 94 ? -2.641 -7.465 -3.596 1 98.62 94 ILE A O 1
ATOM 776 N N . ILE A 1 95 ? -4.273 -5.902 -3.57 1 98.44 95 ILE A N 1
ATOM 777 C CA . ILE A 1 95 ? -5.176 -6.711 -4.383 1 98.44 95 ILE A CA 1
ATOM 778 C C . ILE A 1 95 ? -4.895 -6.465 -5.863 1 98.44 95 ILE A C 1
ATOM 780 O O . ILE A 1 95 ? -5.129 -5.367 -6.375 1 98.44 95 ILE A O 1
ATOM 784 N N . ALA A 1 96 ? -4.457 -7.504 -6.523 1 98.88 96 ALA A N 1
ATOM 785 C CA . ALA A 1 96 ? -4.031 -7.355 -7.91 1 98.88 96 ALA A CA 1
ATOM 786 C C . ALA A 1 96 ? -5.223 -7.414 -8.859 1 98.88 96 ALA A C 1
ATOM 788 O O . ALA A 1 96 ? -5.938 -8.422 -8.906 1 98.88 96 ALA A O 1
ATOM 789 N N . ASP A 1 97 ? -5.379 -6.406 -9.633 1 98.44 97 ASP A N 1
ATOM 790 C CA . ASP A 1 97 ? -6.344 -6.414 -10.734 1 98.44 97 ASP A CA 1
ATOM 791 C C . ASP A 1 97 ? -5.695 -6.902 -12.023 1 98.44 97 ASP A C 1
ATOM 793 O O . ASP A 1 97 ? -6.348 -7.551 -12.844 1 98.44 97 ASP A O 1
ATOM 797 N N . GLU A 1 98 ? -4.438 -6.52 -12.148 1 98.75 98 GLU A N 1
ATOM 798 C CA . GLU A 1 98 ? -3.65 -6.918 -13.312 1 98.75 98 GLU A CA 1
ATOM 799 C C . GLU A 1 98 ? -2.246 -7.355 -12.906 1 98.75 98 GLU A C 1
ATOM 801 O O . GLU A 1 98 ? -1.699 -6.859 -11.914 1 98.75 98 GLU A O 1
ATOM 806 N N . ALA A 1 99 ? -1.739 -8.234 -13.719 1 98.75 99 ALA A N 1
ATOM 807 C CA . ALA A 1 99 ? -0.383 -8.734 -13.516 1 98.75 99 ALA A CA 1
ATOM 808 C C . ALA A 1 99 ? 0.324 -8.961 -14.844 1 98.75 99 ALA A C 1
ATOM 810 O O . ALA A 1 99 ? -0.255 -9.523 -15.781 1 98.75 99 ALA A O 1
ATOM 811 N N . TYR A 1 100 ? 1.573 -8.484 -14.875 1 98.5 100 TYR A N 1
ATOM 812 C CA . TYR A 1 100 ? 2.33 -8.586 -16.125 1 98.5 100 TYR A CA 1
ATOM 813 C C . TYR A 1 100 ? 3.744 -9.086 -15.859 1 98.5 100 TYR A C 1
ATOM 815 O O . TYR A 1 100 ? 4.316 -8.828 -14.797 1 98.5 100 TYR A O 1
ATOM 823 N N . PHE A 1 101 ? 4.238 -9.719 -16.875 1 98 101 PHE A N 1
ATOM 824 C CA . PHE A 1 101 ? 5.676 -9.961 -16.875 1 98 101 PHE A CA 1
ATOM 825 C C . PHE A 1 101 ? 6.438 -8.656 -17.062 1 98 101 PHE A C 1
ATOM 827 O O . PHE A 1 101 ? 6.023 -7.797 -17.844 1 98 101 PHE A O 1
ATOM 834 N N . ALA A 1 102 ? 7.539 -8.539 -16.344 1 95.69 102 ALA A N 1
ATOM 835 C CA . ALA A 1 102 ? 8.336 -7.328 -16.5 1 95.69 102 ALA A CA 1
ATOM 836 C C . ALA A 1 102 ? 9.781 -7.668 -16.844 1 95.69 102 ALA A C 1
ATOM 838 O O . ALA A 1 102 ? 10.633 -6.773 -16.938 1 95.69 102 ALA A O 1
ATOM 839 N N . ASP A 1 103 ? 10.125 -8.883 -16.984 1 83.75 103 ASP A N 1
ATOM 840 C CA . ASP A 1 103 ? 11.484 -9.266 -17.359 1 83.75 103 ASP A CA 1
ATOM 841 C C . ASP A 1 103 ? 11.781 -8.914 -18.812 1 83.75 103 ASP A C 1
ATOM 843 O O . ASP A 1 103 ? 10.867 -8.875 -19.641 1 83.75 103 ASP A O 1
ATOM 847 N N . SER A 1 104 ? 12.914 -8.195 -19.016 1 66.25 104 SER A N 1
ATOM 848 C CA . SER A 1 104 ? 13.367 -8 -20.391 1 66.25 104 SER A CA 1
ATOM 849 C C . SER A 1 104 ? 13.547 -9.336 -21.109 1 66.25 104 SER A C 1
ATOM 851 O O . SER A 1 104 ? 13.859 -10.344 -20.469 1 66.25 104 SER A O 1
ATOM 853 N N . LYS A 1 105 ? 12.844 -9.586 -22.062 1 56.25 105 LYS A N 1
ATOM 854 C CA . LYS A 1 105 ? 13.141 -10.758 -22.875 1 56.25 105 LYS A CA 1
ATOM 855 C C . LYS A 1 105 ? 14.641 -11.055 -22.891 1 56.25 105 LYS A C 1
ATOM 857 O O . LYS A 1 105 ? 15.445 -10.18 -23.234 1 56.25 105 LYS A O 1
ATOM 862 N N . LYS A 1 106 ? 15.094 -11.672 -21.906 1 51.28 106 LYS A N 1
ATOM 863 C CA . LYS A 1 106 ? 16.422 -12.141 -22.312 1 51.28 106 LYS A CA 1
ATOM 864 C C . LYS A 1 106 ? 16.406 -12.602 -23.766 1 51.28 106 LYS A C 1
ATOM 866 O O . LYS A 1 106 ? 15.641 -13.484 -24.156 1 51.28 106 LYS A O 1
ATOM 871 N N . ASP A 1 107 ? 16.547 -11.695 -24.641 1 46.06 107 ASP A N 1
ATOM 872 C CA . ASP A 1 107 ? 16.938 -12.227 -25.953 1 46.06 107 ASP A CA 1
ATOM 873 C C . ASP A 1 107 ? 17.922 -13.383 -25.797 1 46.06 107 ASP A C 1
ATOM 875 O O . ASP A 1 107 ? 19.031 -13.203 -25.312 1 46.06 107 ASP A O 1
ATOM 879 N N . ASN A 1 108 ? 17.453 -14.492 -25.219 1 43.28 108 ASN A N 1
ATOM 880 C CA . ASN A 1 108 ? 18.328 -15.625 -25.516 1 43.28 108 ASN A CA 1
ATOM 881 C C . ASN A 1 108 ? 18.859 -15.562 -26.938 1 43.28 108 ASN A C 1
ATOM 883 O O . ASN A 1 108 ? 18.25 -16.125 -27.859 1 43.28 108 ASN A O 1
ATOM 887 N N . TYR A 1 109 ? 19.141 -14.453 -27.516 1 41.5 109 TYR A N 1
ATOM 888 C CA . TYR A 1 109 ? 20.047 -14.586 -28.656 1 41.5 109 TYR A CA 1
ATOM 889 C C . TYR A 1 109 ? 21.359 -15.242 -28.234 1 41.5 109 TYR A C 1
ATOM 891 O O . TYR A 1 109 ? 22.188 -14.609 -27.578 1 41.5 109 TYR A O 1
ATOM 899 N N . THR A 1 110 ? 21.344 -16.484 -27.609 1 39.47 110 THR A N 1
ATOM 900 C CA . THR A 1 110 ? 22.562 -17.219 -27.859 1 39.47 110 THR A CA 1
ATOM 901 C C . THR A 1 110 ? 23.094 -16.953 -29.266 1 39.47 110 THR A C 1
ATOM 903 O O . THR A 1 110 ? 22.422 -17.266 -30.25 1 39.47 110 THR A O 1
ATOM 906 N N . SER A 1 111 ? 23.766 -15.883 -29.469 1 40.28 111 SER A N 1
ATOM 907 C CA . SER A 1 111 ? 24.688 -15.781 -30.594 1 40.28 111 SER A CA 1
ATOM 908 C C . SER A 1 111 ? 25.359 -17.125 -30.875 1 40.28 111 SER A C 1
ATOM 910 O O . SER A 1 111 ? 26.25 -17.547 -30.141 1 40.28 111 SER A O 1
ATOM 912 N N . GLY A 1 112 ? 24.688 -18.25 -30.953 1 39.34 112 GLY A N 1
ATOM 913 C CA . GLY A 1 112 ? 25.375 -19.234 -31.766 1 39.34 112 GLY A CA 1
ATOM 914 C C . GLY A 1 112 ? 26.141 -18.625 -32.938 1 39.34 112 GLY A C 1
ATOM 915 O O . GLY A 1 112 ? 25.531 -18.016 -33.812 1 39.34 112 GLY A O 1
ATOM 916 N N . GLY A 1 113 ? 27.297 -17.984 -3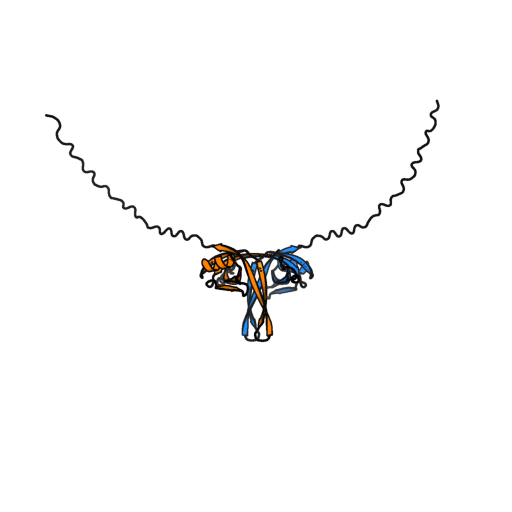2.562 1 38.88 113 GLY A N 1
ATOM 917 C CA . GLY A 1 113 ? 28.328 -17.641 -33.5 1 38.88 113 GLY A CA 1
ATOM 918 C C . GLY A 1 113 ? 28.406 -18.594 -34.688 1 38.88 113 GLY A C 1
ATOM 919 O O . GLY A 1 113 ? 28.859 -19.734 -34.531 1 38.88 113 GLY A O 1
ATOM 920 N N . PHE A 1 114 ? 27.359 -18.797 -35.375 1 38.94 114 PHE A N 1
ATOM 921 C CA . PHE A 1 114 ? 27.609 -19.328 -36.719 1 38.94 114 PHE A CA 1
ATOM 922 C C . PHE A 1 114 ? 28.797 -18.625 -37.375 1 38.94 114 PHE A C 1
ATOM 924 O O . PHE A 1 114 ? 28.75 -17.422 -37.625 1 38.94 114 PHE A O 1
ATOM 931 N N . GLU A 1 115 ? 30.031 -18.984 -36.844 1 38.06 115 GLU A N 1
ATOM 932 C CA . GLU A 1 115 ? 31.234 -18.672 -37.625 1 38.06 115 GLU A CA 1
ATOM 933 C C . GLU A 1 115 ? 30.969 -18.828 -39.125 1 38.06 115 GLU A C 1
ATOM 935 O O . GLU A 1 115 ? 30.562 -19.891 -39.562 1 38.06 115 GLU A O 1
ATOM 940 N N . PRO A 1 116 ? 30.391 -17.812 -39.656 1 39.41 116 PRO A N 1
ATOM 941 C CA . PRO A 1 116 ? 30.312 -17.953 -41.094 1 39.41 116 PRO A CA 1
ATOM 942 C C . PRO A 1 116 ? 31.5 -18.719 -41.688 1 39.41 116 PRO A C 1
ATOM 944 O O . PRO A 1 116 ? 32.656 -18.422 -41.344 1 39.41 116 PRO A O 1
ATOM 947 N N . GLU A 1 117 ? 31.406 -20.047 -41.594 1 36.28 117 GLU A N 1
ATOM 948 C CA . GLU A 1 117 ? 32.406 -20.766 -42.375 1 36.28 117 GLU A CA 1
ATOM 949 C C . GLU A 1 117 ? 32.812 -19.984 -43.625 1 36.28 117 GLU A C 1
ATOM 951 O O . GLU A 1 117 ? 31.953 -19.703 -44.5 1 36.28 117 GLU A O 1
ATOM 956 N N . ASN A 1 118 ? 33.625 -18.953 -43.344 1 37.19 118 ASN A N 1
ATOM 957 C CA . ASN A 1 118 ? 34.344 -18.359 -44.469 1 37.19 118 ASN A CA 1
ATOM 958 C C . ASN A 1 118 ? 34.719 -19.406 -45.531 1 37.19 118 ASN A C 1
ATOM 960 O O . ASN A 1 118 ? 35.625 -20.219 -45.312 1 37.19 118 ASN A O 1
ATOM 964 N N . THR A 1 119 ? 33.625 -20.156 -45.938 1 34.56 119 THR A N 1
ATOM 965 C CA . THR A 1 119 ? 33.906 -20.953 -47.125 1 34.56 119 THR A CA 1
ATOM 966 C C . THR A 1 119 ? 34.844 -20.188 -48.062 1 34.56 119 THR A C 1
ATOM 968 O O . THR A 1 119 ? 34.562 -19.062 -48.438 1 34.56 119 THR A O 1
ATOM 971 N N . ASP A 1 120 ? 36.156 -20.453 -47.875 1 35.28 120 ASP A N 1
ATOM 972 C CA . ASP A 1 120 ? 37.25 -20.109 -48.75 1 35.28 120 ASP A CA 1
ATOM 973 C C . ASP A 1 120 ? 36.812 -19.969 -50.188 1 35.28 120 ASP A C 1
ATOM 975 O O . ASP A 1 120 ? 36.062 -20.797 -50.688 1 35.28 120 ASP A O 1
ATOM 979 N N . GLY A 1 121 ? 36.5 -18.672 -50.531 1 34.94 121 GLY A N 1
ATOM 980 C CA . GLY A 1 121 ? 36.375 -18.188 -51.906 1 34.94 121 GLY A CA 1
ATOM 981 C C . GLY A 1 121 ? 37.156 -19 -52.906 1 34.94 121 GLY A C 1
ATOM 982 O O . GLY A 1 121 ? 38.406 -19 -52.906 1 34.94 121 GLY A O 1
ATOM 983 N N . GLU A 1 122 ? 36.688 -20.297 -53.062 1 34.88 122 GLU A N 1
ATOM 984 C CA . GLU A 1 122 ? 37.25 -21.062 -54.188 1 34.88 122 GLU A CA 1
ATOM 985 C C . GLU A 1 122 ? 37.719 -20.141 -55.312 1 34.88 122 GLU A C 1
ATOM 987 O O . GLU A 1 122 ? 37.062 -19.125 -55.594 1 34.88 122 GLU A O 1
ATOM 992 N N . GLY A 1 123 ? 39.031 -20.234 -55.562 1 35.66 123 GLY A N 1
ATOM 993 C CA . GLY A 1 123 ? 39.969 -19.719 -56.531 1 35.66 123 GLY A CA 1
ATOM 994 C C . GLY A 1 123 ? 39.375 -19.547 -57.906 1 35.66 123 GLY A C 1
ATOM 995 O O . GLY A 1 123 ? 39.062 -20.516 -58.562 1 35.66 123 GLY A O 1
ATOM 996 N N . PHE A 1 124 ? 38.344 -18.625 -57.906 1 35.59 124 PHE A N 1
ATOM 997 C CA . PHE A 1 124 ? 37.938 -18.266 -59.25 1 35.59 124 PHE A CA 1
ATOM 998 C C . PHE A 1 124 ? 39.125 -18.125 -60.156 1 35.59 124 PHE A C 1
ATOM 1000 O O . PHE A 1 124 ? 39.938 -17.203 -60 1 35.59 124 PHE A O 1
ATOM 1007 N N . PHE A 1 125 ? 39.688 -19.328 -60.438 1 33.72 125 PHE A N 1
ATOM 1008 C CA . PHE A 1 125 ? 40.719 -19.344 -61.469 1 33.72 125 PHE A CA 1
ATOM 1009 C C . PHE A 1 125 ? 40.344 -18.422 -62.625 1 33.72 125 PHE A C 1
ATOM 1011 O O . PHE A 1 125 ? 39.188 -18.469 -63.094 1 33.72 125 PHE A O 1
ATOM 1018 N N . PRO A 1 126 ? 40.875 -17.188 -62.438 1 35.09 126 PRO A N 1
ATOM 1019 C CA . PRO A 1 126 ? 40.688 -16.297 -63.594 1 35.09 126 PRO A CA 1
ATOM 1020 C C . PRO A 1 126 ? 40.781 -17.047 -64.938 1 35.09 126 PRO A C 1
ATOM 1022 O O . PRO A 1 126 ? 41.719 -17.812 -65.188 1 35.09 126 PRO A O 1
ATOM 1025 N N . ALA A 1 127 ? 39.625 -17.594 -65.25 1 33.84 127 ALA A N 1
ATOM 1026 C CA . ALA A 1 127 ? 39.594 -18.234 -66.562 1 33.84 127 ALA A CA 1
ATOM 1027 C C . ALA A 1 127 ? 40.438 -17.469 -67.562 1 33.84 127 ALA A C 1
ATOM 1029 O O . ALA A 1 127 ? 40.312 -16.25 -67.688 1 33.84 127 ALA A O 1
ATOM 1030 N N . GLU A 1 128 ? 41.688 -17.953 -67.688 1 31.67 128 GLU A N 1
ATOM 1031 C CA . GLU A 1 128 ? 42.625 -17.562 -68.75 1 31.67 128 GLU A CA 1
ATOM 1032 C C . GLU A 1 128 ? 41.875 -17.203 -70 1 31.67 128 GLU A C 1
ATOM 1034 O O . GLU A 1 128 ? 40.844 -17.828 -70.312 1 31.67 128 GLU A O 1
ATOM 1039 N N . ASP A 1 129 ? 42.031 -15.945 -70.312 1 33.5 129 ASP A N 1
ATOM 1040 C CA . ASP A 1 129 ? 41.688 -15.25 -71.562 1 33.5 129 ASP A CA 1
ATOM 1041 C C . ASP A 1 129 ? 41.938 -16.141 -72.75 1 33.5 129 ASP A C 1
ATOM 1043 O O . ASP A 1 129 ? 43.062 -16.484 -73.062 1 33.5 129 ASP A O 1
ATOM 1047 N N . ASP A 1 130 ? 41.156 -17.281 -72.75 1 32.28 130 ASP A N 1
ATOM 1048 C CA . ASP A 1 130 ? 41.406 -17.969 -74 1 32.28 130 ASP A CA 1
ATOM 1049 C C . ASP A 1 130 ? 41.531 -16.984 -75.188 1 32.28 130 ASP A C 1
ATOM 1051 O O . ASP A 1 130 ? 40.781 -16 -75.25 1 32.28 130 ASP A O 1
ATOM 1055 N N . GLU A 1 131 ? 42.594 -17.016 -75.875 1 33.59 131 GLU A N 1
ATOM 1056 C CA . GLU A 1 131 ? 43.156 -16.453 -77.062 1 33.59 131 GLU A CA 1
ATOM 1057 C C . GLU A 1 131 ? 42.156 -16.516 -78.25 1 33.59 131 GLU A C 1
ATOM 1059 O O . GLU A 1 131 ? 41.688 -17.578 -78.562 1 33.59 131 GLU A O 1
ATOM 1064 N N . LEU A 1 132 ? 41.156 -15.492 -78.188 1 32.16 132 LEU A N 1
ATOM 1065 C CA . LEU A 1 132 ? 40.5 -15.305 -79.438 1 32.16 132 LEU A CA 1
ATOM 1066 C C . LEU A 1 132 ? 41.469 -15.445 -80.625 1 32.16 132 LEU A C 1
ATOM 1068 O O . LEU A 1 132 ? 42.656 -15.102 -80.5 1 32.16 132 LEU A O 1
ATOM 1072 N N . PRO A 1 133 ? 41.094 -16.234 -81.562 1 34.09 133 PRO A N 1
ATOM 1073 C CA . PRO A 1 133 ? 41.656 -16.453 -82.875 1 34.09 133 PRO A CA 1
ATOM 1074 C C . PRO A 1 133 ? 41.906 -15.156 -83.688 1 34.09 133 PRO A C 1
ATOM 1076 O O . PRO A 1 133 ? 42.375 -15.188 -84.812 1 34.09 133 PRO A O 1
ATOM 1079 N N . PHE A 1 134 ? 42.156 -13.938 -83.188 1 23.05 134 PHE A N 1
ATOM 1080 C CA . PHE A 1 134 ? 42.875 -13.336 -84.312 1 23.05 134 PHE A CA 1
ATOM 1081 C C . PHE A 1 134 ? 44.281 -13.945 -84.438 1 23.05 134 PHE A C 1
ATOM 1083 O O . PHE A 1 134 ? 44.844 -14.414 -83.438 1 23.05 134 PHE A O 1
ATOM 1090 N N . MET B 1 1 ? 9.633 0.486 -10.188 1 94.12 1 MET B N 1
ATOM 1091 C CA . MET B 1 1 ? 8.328 1.148 -10.234 1 94.12 1 MET B CA 1
ATOM 1092 C C . MET B 1 1 ? 7.559 0.919 -8.938 1 94.12 1 MET B C 1
ATOM 1094 O O . MET B 1 1 ? 7.359 -0.224 -8.523 1 94.12 1 MET B O 1
ATOM 1098 N N . ASN B 1 2 ? 7.168 1.923 -8.219 1 98 2 ASN B N 1
ATOM 1099 C CA . ASN B 1 2 ? 6.41 1.984 -6.973 1 98 2 ASN B CA 1
ATOM 1100 C C . ASN B 1 2 ? 5.586 3.264 -6.879 1 98 2 ASN B C 1
ATOM 1102 O O . ASN B 1 2 ? 6.125 4.332 -6.578 1 98 2 ASN B O 1
ATOM 1106 N N . LYS B 1 3 ? 4.289 3.096 -7.195 1 98.5 3 LYS B N 1
ATOM 1107 C CA . LYS B 1 3 ? 3.416 4.27 -7.211 1 98.5 3 LYS B CA 1
ATOM 1108 C C . LYS B 1 3 ? 2.068 3.959 -6.566 1 98.5 3 LYS B C 1
ATOM 1110 O O . LYS B 1 3 ? 1.483 2.902 -6.812 1 98.5 3 LYS B O 1
ATOM 1115 N N . VAL B 1 4 ? 1.643 4.91 -5.734 1 98.81 4 VAL B N 1
ATOM 1116 C CA . VAL B 1 4 ? 0.351 4.797 -5.062 1 98.81 4 VAL B CA 1
ATOM 1117 C C . VAL B 1 4 ? -0.433 6.098 -5.234 1 98.81 4 VAL B C 1
ATOM 1119 O O . VAL B 1 4 ? 0.128 7.188 -5.109 1 98.81 4 VAL B O 1
ATOM 1122 N N . ILE B 1 5 ? -1.681 5.977 -5.496 1 98.81 5 ILE B N 1
ATOM 1123 C CA . ILE B 1 5 ? -2.611 7.098 -5.559 1 98.81 5 ILE B CA 1
ATOM 1124 C C . ILE B 1 5 ? -3.846 6.793 -4.715 1 98.81 5 ILE B C 1
ATOM 1126 O O . ILE B 1 5 ? -4.582 5.848 -5 1 98.81 5 ILE B O 1
ATOM 1130 N N . LEU B 1 6 ? -4.047 7.641 -3.727 1 98.62 6 LEU B N 1
ATOM 1131 C CA . LEU B 1 6 ? -5.168 7.422 -2.816 1 98.62 6 LEU B CA 1
ATOM 1132 C C . LEU B 1 6 ? -6 8.695 -2.666 1 98.62 6 LEU B C 1
ATOM 1134 O O . LEU B 1 6 ? -5.453 9.797 -2.643 1 98.62 6 LEU B O 1
ATOM 1138 N N . MET B 1 7 ? -7.223 8.461 -2.537 1 98.31 7 MET B N 1
ATOM 1139 C CA . MET B 1 7 ? -8.141 9.508 -2.098 1 98.31 7 MET B CA 1
ATOM 1140 C C . MET B 1 7 ? -8.969 9.039 -0.908 1 98.31 7 MET B C 1
ATOM 1142 O O . MET B 1 7 ? -9.547 7.949 -0.937 1 98.31 7 MET B O 1
ATOM 1146 N N . GLY B 1 8 ? -8.953 9.805 0.097 1 98.12 8 GLY B N 1
ATOM 1147 C CA . GLY B 1 8 ? -9.68 9.461 1.309 1 98.12 8 GLY B CA 1
ATOM 1148 C C . GLY B 1 8 ? -9.766 10.602 2.303 1 98.12 8 GLY B C 1
ATOM 1149 O O . GLY B 1 8 ? -9.375 11.727 1.995 1 98.12 8 GLY B O 1
ATOM 1150 N N . ARG B 1 9 ? -10.312 10.305 3.422 1 97.94 9 ARG B N 1
ATOM 1151 C CA . ARG B 1 9 ? -10.508 11.32 4.457 1 97.94 9 ARG B CA 1
ATOM 1152 C C . ARG B 1 9 ? -9.547 11.102 5.621 1 97.94 9 ARG B C 1
ATOM 1154 O O . ARG B 1 9 ? -9.32 9.961 6.043 1 97.94 9 ARG B O 1
ATOM 1161 N N . LEU B 1 10 ? -9.07 12.188 6.102 1 98.5 10 LEU B N 1
ATOM 1162 C CA . LEU B 1 10 ? -8.242 12.086 7.297 1 98.5 10 LEU B CA 1
ATOM 1163 C C . LEU B 1 10 ? -9.078 11.633 8.492 1 98.5 10 LEU B C 1
ATOM 1165 O O . LEU B 1 10 ? -10.172 12.156 8.734 1 98.5 10 LEU B O 1
ATOM 1169 N N . THR B 1 11 ? -8.562 10.711 9.242 1 98.38 11 THR B N 1
ATOM 1170 C CA . THR B 1 11 ? -9.273 10.219 10.422 1 98.38 11 THR B CA 1
ATOM 1171 C C . THR B 1 11 ? -8.898 11.031 11.656 1 98.38 11 THR B C 1
ATOM 1173 O O . THR B 1 11 ? -9.523 10.898 12.703 1 98.38 11 THR B O 1
ATOM 1176 N N . GLN B 1 12 ? -7.902 11.781 11.586 1 98.5 12 GLN B N 1
ATOM 1177 C CA . GLN B 1 12 ? -7.387 12.656 12.633 1 98.5 12 GLN B CA 1
ATOM 1178 C C . GLN B 1 12 ? -6.57 13.805 12.039 1 98.5 12 GLN B C 1
ATOM 1180 O O . GLN B 1 12 ? -6.207 13.766 10.859 1 98.5 12 GLN B O 1
ATOM 1185 N N . ASP B 1 13 ? -6.348 14.719 12.867 1 98.75 13 ASP B N 1
ATOM 1186 C CA . ASP B 1 13 ? -5.465 15.797 12.438 1 98.75 13 ASP B CA 1
ATOM 1187 C C . ASP B 1 13 ? -4.035 15.289 12.25 1 98.75 13 ASP B C 1
ATOM 1189 O O . ASP B 1 13 ? -3.564 14.453 13.023 1 98.75 13 ASP B O 1
ATOM 1193 N N . PRO B 1 14 ? -3.33 15.914 11.305 1 98.81 14 PRO B N 1
ATOM 1194 C CA . PRO B 1 14 ? -1.934 15.523 11.109 1 98.81 14 PRO B CA 1
ATOM 1195 C C . PRO B 1 14 ? -1.044 15.883 12.297 1 98.81 14 PRO B C 1
ATOM 1197 O O . PRO B 1 14 ? -1.318 16.844 13.008 1 98.81 14 PRO B O 1
ATOM 1200 N N . GLU B 1 15 ? -0.06 15.078 12.422 1 98.75 15 GLU B N 1
ATOM 1201 C CA . GLU B 1 15 ? 0.917 15.312 13.477 1 98.75 15 GLU B CA 1
ATOM 1202 C C . GLU B 1 15 ? 2.309 15.555 12.906 1 98.75 15 GLU B C 1
ATOM 1204 O O . GLU B 1 15 ? 2.902 14.656 12.305 1 98.75 15 GLU B O 1
ATOM 1209 N N . LEU B 1 16 ? 2.803 16.719 13.148 1 98.56 16 LEU B N 1
ATOM 1210 C CA . LEU B 1 16 ? 4.125 17.078 12.648 1 98.56 16 LEU B CA 1
ATOM 1211 C C . LEU B 1 16 ? 5.184 16.906 13.734 1 98.56 16 LEU B C 1
ATOM 1213 O O . LEU B 1 16 ? 4.98 17.312 14.875 1 98.56 16 LEU B O 1
ATOM 1217 N N . ARG B 1 17 ? 6.172 16.266 13.359 1 98.38 17 ARG B N 1
ATOM 1218 C CA . ARG B 1 17 ? 7.34 16.109 14.219 1 98.38 17 ARG B CA 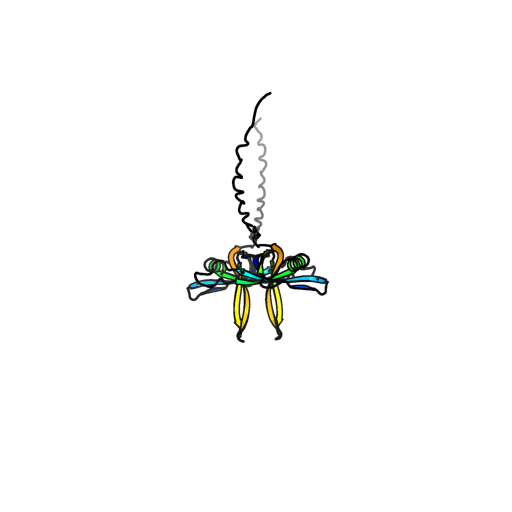1
ATOM 1219 C C . ARG B 1 17 ? 8.617 16.484 13.469 1 98.38 17 ARG B C 1
ATOM 1221 O O . ARG B 1 17 ? 8.594 16.688 12.258 1 98.38 17 ARG B O 1
ATOM 1228 N N . HIS B 1 18 ? 9.633 16.625 14.242 1 97.69 18 HIS B N 1
ATOM 1229 C CA . HIS B 1 18 ? 10.945 16.844 13.656 1 97.69 18 HIS B CA 1
ATOM 1230 C C . HIS B 1 18 ? 11.938 15.766 14.078 1 97.69 18 HIS B C 1
ATOM 1232 O O . HIS B 1 18 ? 11.961 15.367 15.242 1 97.69 18 HIS B O 1
ATOM 1238 N N . THR B 1 19 ? 12.602 15.273 13.102 1 96.44 19 THR B N 1
ATOM 1239 C CA . THR B 1 19 ? 13.625 14.289 13.422 1 96.44 19 THR B CA 1
ATOM 1240 C C . THR B 1 19 ? 14.789 14.94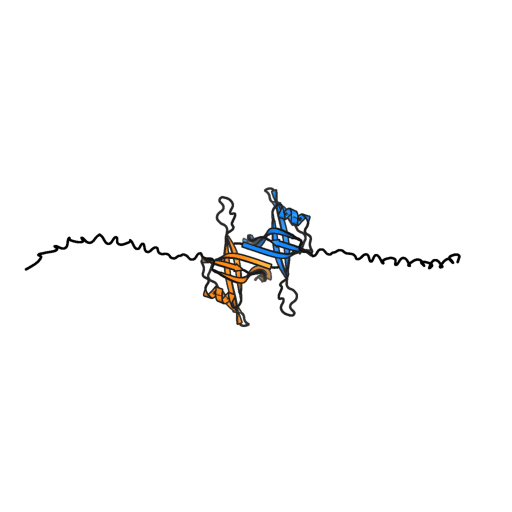5 14.172 1 96.44 19 THR B C 1
ATOM 1242 O O . THR B 1 19 ? 14.82 16.172 14.32 1 96.44 19 THR B O 1
ATOM 1245 N N . THR B 1 20 ? 15.734 14.055 14.664 1 95.38 20 THR B N 1
ATOM 1246 C CA . THR B 1 20 ? 16.891 14.555 15.383 1 95.38 20 THR B CA 1
ATOM 1247 C C . THR B 1 20 ? 17.766 15.414 14.469 1 95.38 20 THR B C 1
ATOM 1249 O O . THR B 1 20 ? 18.484 16.297 14.938 1 95.38 20 THR B O 1
ATOM 1252 N N . THR B 1 21 ? 17.719 15.188 13.164 1 94.81 21 THR B N 1
ATOM 1253 C CA . THR B 1 21 ? 18.516 15.938 12.195 1 94.81 21 THR B CA 1
ATOM 1254 C C . THR B 1 21 ? 17.766 17.188 11.734 1 94.81 21 THR B C 1
ATOM 1256 O O . THR B 1 21 ? 18.219 17.875 10.82 1 94.81 21 THR B O 1
ATOM 1259 N N . GLY B 1 22 ? 16.562 17.375 12.273 1 95.44 22 GLY B N 1
ATOM 1260 C CA . GLY B 1 22 ? 15.828 18.594 11.992 1 95.44 22 GLY B CA 1
ATOM 1261 C C . GLY B 1 22 ? 14.852 18.453 10.836 1 95.44 22 GLY B C 1
ATOM 1262 O O . GLY B 1 22 ? 14.219 19.422 10.43 1 95.44 22 GLY B O 1
ATOM 1263 N N . LYS B 1 23 ? 14.734 17.297 10.305 1 96.94 23 LYS B N 1
ATOM 1264 C CA . LYS B 1 23 ? 13.812 17.109 9.188 1 96.94 23 LYS B CA 1
ATOM 1265 C C . LYS B 1 23 ? 12.367 16.984 9.68 1 96.94 23 LYS B C 1
ATOM 1267 O O . LYS B 1 23 ? 12.102 16.266 10.656 1 96.94 23 LYS B O 1
ATOM 1272 N N . ALA B 1 24 ? 11.531 17.688 8.992 1 98.38 24 ALA B N 1
ATOM 1273 C CA . ALA B 1 24 ? 10.117 17.625 9.328 1 98.38 24 ALA B CA 1
ATOM 1274 C C . ALA B 1 24 ? 9.5 16.312 8.82 1 98.38 24 ALA B C 1
ATOM 1276 O O . ALA B 1 24 ? 9.789 15.883 7.703 1 98.38 24 ALA B O 1
ATOM 1277 N N . VAL B 1 25 ? 8.672 15.695 9.625 1 98.69 25 VAL B N 1
ATOM 1278 C CA . VAL B 1 25 ? 7.918 14.516 9.219 1 98.69 25 VAL B CA 1
ATOM 1279 C C . VAL B 1 25 ? 6.5 14.586 9.781 1 98.69 25 VAL B C 1
ATOM 1281 O O . VAL B 1 25 ? 6.316 14.797 10.984 1 98.69 25 VAL B O 1
ATOM 1284 N N . CYS B 1 26 ? 5.527 14.391 8.93 1 98.88 26 CYS B N 1
ATOM 1285 C CA . CYS B 1 26 ? 4.117 14.477 9.297 1 98.88 26 CYS B CA 1
ATOM 1286 C C . CYS B 1 26 ? 3.426 13.125 9.117 1 98.88 26 CYS B C 1
ATOM 1288 O O . CYS B 1 26 ? 3.617 12.453 8.102 1 98.88 26 CYS B O 1
ATOM 1290 N N . HIS B 1 27 ? 2.662 12.75 10.094 1 98.81 27 HIS B N 1
ATOM 1291 C CA . HIS B 1 27 ? 1.928 11.492 10.062 1 98.81 27 HIS B CA 1
ATOM 1292 C C . HIS B 1 27 ? 0.423 11.727 10.141 1 98.81 27 HIS B C 1
ATOM 1294 O O . HIS B 1 27 ? -0.038 12.586 10.891 1 98.81 27 HIS B O 1
ATOM 1300 N N . PHE B 1 28 ? -0.288 10.977 9.406 1 98.75 28 PHE B N 1
ATOM 1301 C CA . PHE B 1 28 ? -1.737 10.906 9.555 1 98.75 28 PHE B CA 1
ATOM 1302 C C . PHE B 1 28 ? -2.287 9.641 8.906 1 98.75 28 PHE B C 1
ATOM 1304 O O . PHE B 1 28 ? -1.529 8.844 8.352 1 98.75 28 PHE B O 1
ATOM 1311 N N . ARG B 1 29 ? -3.572 9.453 9.07 1 98.62 29 ARG B N 1
ATOM 1312 C CA . ARG B 1 29 ? -4.223 8.258 8.555 1 98.62 29 ARG B CA 1
ATOM 1313 C C . ARG B 1 29 ? -5.379 8.617 7.629 1 98.62 29 ARG B C 1
ATOM 1315 O O . ARG B 1 29 ? -6.152 9.531 7.914 1 98.62 29 ARG B O 1
ATOM 1322 N N . LEU B 1 30 ? -5.438 7.883 6.574 1 98.5 30 LEU B N 1
ATOM 1323 C CA . LEU B 1 30 ? -6.484 8.102 5.582 1 98.5 30 LEU B CA 1
ATOM 1324 C C . LEU B 1 30 ? -7.496 6.961 5.598 1 98.5 30 LEU B C 1
ATOM 1326 O O . LEU B 1 30 ? -7.117 5.785 5.605 1 98.5 30 LEU B O 1
ATOM 1330 N N . ALA B 1 31 ? -8.719 7.309 5.699 1 98.12 31 ALA B N 1
ATOM 1331 C CA . ALA B 1 31 ? -9.805 6.367 5.434 1 98.12 31 ALA B CA 1
ATOM 1332 C C . ALA B 1 31 ? -10.164 6.344 3.949 1 98.12 31 ALA B C 1
ATOM 1334 O O . ALA B 1 31 ? -10.578 7.359 3.389 1 98.12 31 ALA B O 1
ATOM 1335 N N . VAL B 1 32 ? -10.008 5.238 3.328 1 97.38 32 VAL B N 1
ATOM 1336 C CA . VAL B 1 32 ? -10.297 5.078 1.905 1 97.38 32 VAL B CA 1
ATOM 1337 C C . VAL B 1 32 ? -11.43 4.07 1.715 1 97.38 32 VAL B C 1
ATOM 1339 O O . VAL B 1 32 ? -11.289 2.9 2.076 1 97.38 32 VAL B O 1
ATOM 1342 N N . ASN B 1 33 ? -12.469 4.547 1.074 1 93.25 33 ASN B N 1
ATOM 1343 C CA . ASN B 1 33 ? -13.648 3.703 0.902 1 93.25 33 ASN B CA 1
ATOM 1344 C C . ASN B 1 33 ? -13.43 2.65 -0.181 1 93.25 33 ASN B C 1
ATOM 1346 O O . ASN B 1 33 ? -12.812 2.93 -1.209 1 93.25 33 ASN B O 1
ATOM 1350 N N . ARG B 1 34 ? -14.07 1.477 0.142 1 88.19 34 ARG B N 1
ATOM 1351 C CA . ARG B 1 34 ? -14.031 0.43 -0.875 1 88.19 34 ARG B CA 1
ATOM 1352 C C . ARG B 1 34 ? -15.195 0.575 -1.855 1 88.19 34 ARG B C 1
ATOM 1354 O O . ARG B 1 34 ? -16.297 0.981 -1.47 1 88.19 34 ARG B O 1
ATOM 1361 N N . ARG B 1 35 ? -14.977 0.665 -3.131 1 72.75 35 ARG B N 1
ATOM 1362 C CA . ARG B 1 35 ? -16.047 0.858 -4.098 1 72.75 35 ARG B CA 1
ATOM 1363 C C . ARG B 1 35 ? -17.109 -0.236 -3.971 1 72.75 35 ARG B C 1
ATOM 1365 O O . ARG B 1 35 ? -18.297 0.02 -4.145 1 72.75 35 ARG B O 1
ATOM 1372 N N . PHE B 1 36 ? -16.812 -1.576 -4.066 1 62.5 36 PHE B N 1
ATOM 1373 C CA . PHE B 1 36 ? -17.844 -2.58 -4.258 1 62.5 36 PHE B CA 1
ATOM 1374 C C . PHE B 1 36 ? -18.297 -3.154 -2.92 1 62.5 36 PHE B C 1
ATOM 1376 O O . PHE B 1 36 ? -17.5 -3.746 -2.191 1 62.5 36 PHE B O 1
ATOM 1383 N N . SER B 1 37 ? -18.719 -2.305 -2.084 1 55.19 37 SER B N 1
ATOM 1384 C CA . SER B 1 37 ? -19.328 -3.018 -0.971 1 55.19 37 SER B CA 1
ATOM 1385 C C . SER B 1 37 ? -20.516 -3.859 -1.443 1 55.19 37 SER B C 1
ATOM 1387 O O . SER B 1 37 ? -21.297 -3.418 -2.283 1 55.19 37 SER B O 1
ATOM 1389 N N . ARG B 1 38 ? -20.203 -5.164 -1.54 1 50.66 38 ARG B N 1
ATOM 1390 C CA . ARG B 1 38 ? -21.359 -5.992 -1.881 1 50.66 38 ARG B CA 1
ATOM 1391 C C . ARG B 1 38 ? -22.641 -5.406 -1.299 1 50.66 38 ARG B C 1
ATOM 1393 O O . ARG B 1 38 ? -22.609 -4.699 -0.29 1 50.66 38 ARG B O 1
ATOM 1400 N N . GLN B 1 39 ? -23.719 -5.641 -1.971 1 47.91 39 GLN B N 1
ATOM 1401 C CA . GLN B 1 39 ? -25.094 -5.352 -1.575 1 47.91 39 GLN B CA 1
ATOM 1402 C C . GLN B 1 39 ? -25.328 -5.711 -0.111 1 47.91 39 GLN B C 1
ATOM 1404 O O . GLN B 1 39 ? -25.172 -6.867 0.285 1 47.91 39 GLN B O 1
ATOM 1409 N N . GLY B 1 40 ? -25.344 -4.645 0.716 1 54.81 40 GLY B N 1
ATOM 1410 C CA . GLY B 1 40 ? -25.812 -4.73 2.094 1 54.81 40 GLY B CA 1
ATOM 1411 C C . GLY B 1 40 ? -24.703 -4.555 3.107 1 54.81 40 GLY B C 1
ATOM 1412 O O . GLY B 1 40 ? -24.938 -4.551 4.312 1 54.81 40 GLY B O 1
ATOM 1413 N N . GLU B 1 41 ? -23.484 -4.898 2.605 1 55.94 41 GLU B N 1
ATOM 1414 C CA . GLU B 1 41 ? -22.484 -4.781 3.664 1 55.94 41 GLU B CA 1
ATOM 1415 C C . GLU B 1 41 ? -22.062 -3.33 3.873 1 55.94 41 GLU B C 1
ATOM 1417 O O . GLU B 1 41 ? -22.109 -2.527 2.938 1 55.94 41 GLU B O 1
ATOM 1422 N N . GLN B 1 42 ? -22.219 -2.875 5.043 1 58.12 42 GLN B N 1
ATOM 1423 C CA . GLN B 1 42 ? -21.812 -1.55 5.496 1 58.12 42 GLN B CA 1
ATOM 1424 C C . GLN B 1 42 ? -20.531 -1.109 4.812 1 58.12 42 GLN B C 1
ATOM 1426 O O . GLN B 1 42 ? -19.656 -1.936 4.5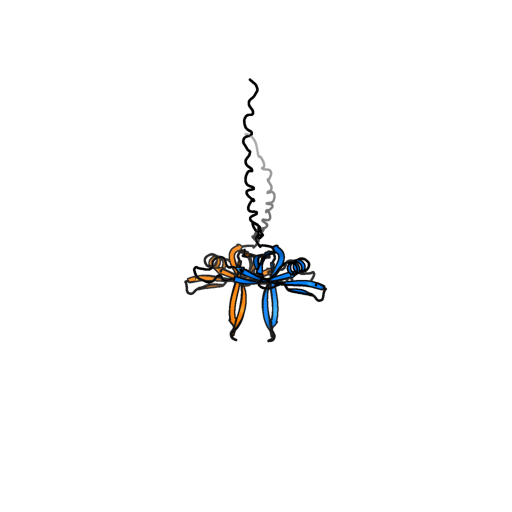23 1 58.12 42 GLN B O 1
ATOM 1431 N N . GLU B 1 43 ? -20.562 0.079 4.242 1 60.94 43 GLU B N 1
ATOM 1432 C CA . GLU B 1 43 ? -19.406 0.72 3.641 1 60.94 43 GLU B CA 1
ATOM 1433 C C . GLU B 1 43 ? -18.141 0.443 4.453 1 60.94 43 GLU B C 1
ATOM 1435 O O . GLU B 1 43 ? -18.094 0.725 5.652 1 60.94 43 GLU B O 1
ATOM 1440 N N . GLN B 1 44 ? -17.25 -0.377 3.953 1 84.56 44 GLN B N 1
ATOM 1441 C CA . GLN B 1 44 ? -16 -0.688 4.645 1 84.56 44 GLN B CA 1
ATOM 1442 C C . GLN B 1 44 ? -14.859 0.187 4.141 1 84.56 44 GLN B C 1
ATOM 1444 O O . GLN B 1 44 ? -14.836 0.57 2.969 1 84.56 44 GLN B O 1
ATOM 1449 N N . ALA B 1 45 ? -14.242 0.882 4.988 1 92.75 45 ALA B N 1
ATOM 1450 C CA . ALA B 1 45 ? -13.062 1.683 4.664 1 92.75 45 ALA B CA 1
ATOM 1451 C C . ALA B 1 45 ? -11.781 0.99 5.129 1 92.75 45 ALA B C 1
ATOM 1453 O O . ALA B 1 45 ? -11.789 0.268 6.129 1 92.75 45 ALA B O 1
ATOM 1454 N N . ASP B 1 46 ? -10.859 1.178 4.297 1 96.25 46 ASP B N 1
ATOM 1455 C CA . ASP B 1 46 ? -9.508 0.823 4.727 1 96.25 46 ASP B CA 1
ATOM 1456 C C . ASP B 1 46 ? -8.766 2.045 5.258 1 96.25 46 ASP B C 1
ATOM 1458 O O . ASP B 1 46 ? -9.039 3.174 4.848 1 96.25 46 ASP B O 1
ATOM 1462 N N . PHE B 1 47 ? -7.863 1.774 6.133 1 96.75 47 PHE B N 1
ATOM 1463 C CA . PHE B 1 47 ? -7.129 2.861 6.766 1 96.75 47 PHE B CA 1
ATOM 1464 C C . PHE B 1 47 ? -5.633 2.729 6.504 1 96.75 47 PHE B C 1
ATOM 1466 O O . PHE B 1 47 ? -5.035 1.692 6.809 1 96.75 47 PHE B O 1
ATOM 1473 N N . PHE B 1 48 ? -5.035 3.768 6.012 1 97.94 48 PHE B N 1
ATOM 1474 C CA . PHE B 1 48 ? -3.631 3.705 5.633 1 97.94 48 PHE B CA 1
ATOM 1475 C C . PHE B 1 48 ? -2.834 4.812 6.312 1 97.94 48 PHE B C 1
ATOM 1477 O O . PHE B 1 48 ? -3.223 5.98 6.266 1 97.94 48 PHE B O 1
ATOM 1484 N N . PRO B 1 49 ? -1.697 4.449 6.922 1 98.5 49 PRO B N 1
ATOM 1485 C CA . PRO B 1 49 ? -0.811 5.488 7.449 1 98.5 49 PRO B CA 1
ATOM 1486 C C . PRO B 1 49 ? -0.061 6.234 6.352 1 98.5 49 PRO B C 1
ATOM 1488 O O . PRO B 1 49 ? 0.497 5.613 5.441 1 98.5 49 PRO B O 1
ATOM 1491 N N . ILE B 1 50 ? -0.064 7.496 6.441 1 98.81 50 ILE B N 1
ATOM 1492 C CA . ILE B 1 50 ? 0.648 8.359 5.504 1 98.81 50 ILE B CA 1
ATOM 1493 C C . ILE B 1 50 ? 1.827 9.023 6.211 1 98.81 50 ILE B C 1
ATOM 1495 O O . ILE B 1 50 ? 1.692 9.508 7.336 1 98.81 50 ILE B O 1
ATOM 1499 N N . VAL B 1 51 ? 2.928 9.008 5.582 1 98.81 51 VAL B N 1
ATOM 1500 C CA . VAL B 1 51 ? 4.109 9.734 6.043 1 98.81 51 VAL B CA 1
ATOM 1501 C C . VAL B 1 51 ? 4.508 10.789 5.012 1 98.81 51 VAL B C 1
ATOM 1503 O O . VAL B 1 51 ? 4.77 10.461 3.852 1 98.81 51 VAL B O 1
ATOM 1506 N N . ALA B 1 52 ? 4.555 11.977 5.363 1 98.88 52 ALA B N 1
ATOM 1507 C CA . ALA B 1 52 ? 4.953 13.086 4.496 1 98.88 52 ALA B CA 1
ATOM 1508 C C . ALA B 1 52 ? 6.16 13.82 5.07 1 98.88 52 ALA B C 1
ATOM 1510 O O . ALA B 1 52 ? 6.145 14.242 6.23 1 98.88 52 ALA B O 1
ATOM 1511 N N . TRP B 1 53 ? 7.145 14.023 4.273 1 98.62 53 TRP B N 1
ATOM 1512 C CA . TRP B 1 53 ? 8.406 14.594 4.742 1 98.62 53 TRP B CA 1
ATOM 1513 C C . TRP B 1 53 ? 8.555 16.031 4.285 1 98.62 53 TRP B C 1
ATOM 1515 O O . TRP B 1 53 ? 7.98 16.438 3.27 1 98.62 53 TRP B O 1
ATOM 1525 N N . GLU B 1 54 ? 9.258 16.812 5.07 1 98.12 54 GLU B N 1
ATOM 1526 C CA . GLU B 1 54 ? 9.742 18.141 4.723 1 98.12 54 GLU B CA 1
ATOM 1527 C C . GLU B 1 54 ? 8.609 19.047 4.238 1 98.12 54 GLU B C 1
ATOM 1529 O O . GLU B 1 54 ? 7.613 19.234 4.945 1 98.12 54 GLU B O 1
ATOM 1534 N N . LYS B 1 55 ? 8.75 19.594 3.1 1 98.38 55 LYS B N 1
ATOM 1535 C CA . LYS B 1 55 ? 7.781 20.578 2.643 1 98.38 55 LYS B CA 1
ATOM 1536 C C . LYS B 1 55 ? 6.383 19.969 2.539 1 98.38 55 LYS B C 1
ATOM 1538 O O . LYS B 1 55 ? 5.395 20.625 2.895 1 98.38 55 LYS B O 1
ATOM 1543 N N . THR B 1 56 ? 6.281 18.812 2.076 1 98.75 56 THR B N 1
ATOM 1544 C CA . THR B 1 56 ? 4.988 18.141 1.982 1 98.75 56 THR B CA 1
ATOM 1545 C C . THR B 1 56 ? 4.395 17.922 3.369 1 98.75 56 THR B C 1
ATOM 1547 O O . THR B 1 56 ? 3.188 18.062 3.564 1 98.75 56 THR B O 1
ATOM 1550 N N . GLY B 1 57 ? 5.258 17.5 4.262 1 98.88 57 GLY B N 1
ATOM 1551 C CA . GLY B 1 57 ? 4.809 17.328 5.633 1 98.88 57 GLY B CA 1
ATOM 1552 C C . GLY B 1 57 ? 4.297 18.609 6.262 1 98.88 57 GLY B C 1
ATOM 1553 O O . GLY B 1 57 ? 3.262 18.609 6.934 1 98.88 57 GLY B O 1
ATOM 1554 N N . GLU B 1 58 ? 5.039 19.609 6.055 1 98.69 58 GLU B N 1
ATOM 1555 C CA . GLU B 1 58 ? 4.625 20.906 6.578 1 98.69 58 GLU B CA 1
ATOM 1556 C C . GLU B 1 58 ? 3.305 21.359 5.957 1 98.69 58 GLU B C 1
ATOM 1558 O O . GLU B 1 58 ? 2.424 21.859 6.656 1 98.69 58 GLU B O 1
ATOM 1563 N N . PHE B 1 59 ? 3.209 21.188 4.699 1 98.75 59 PHE B N 1
ATOM 1564 C CA . PHE B 1 59 ? 1.98 21.516 3.988 1 98.75 59 PHE B CA 1
ATOM 1565 C C . PHE B 1 59 ? 0.791 20.781 4.594 1 98.75 59 PHE B C 1
ATOM 1567 O O . PHE B 1 59 ? -0.228 21.391 4.914 1 98.75 59 PHE B O 1
ATOM 1574 N N . CYS B 1 60 ? 0.907 19.516 4.773 1 98.81 60 CYS B N 1
ATOM 1575 C CA . CYS B 1 60 ? -0.177 18.719 5.332 1 98.81 60 CYS B CA 1
ATOM 1576 C C . CYS B 1 60 ? -0.549 19.203 6.727 1 98.81 60 CYS B C 1
ATOM 1578 O O . CYS B 1 60 ? -1.731 19.344 7.043 1 98.81 60 CYS B O 1
ATOM 1580 N N . ASN B 1 61 ? 0.469 19.406 7.48 1 98.81 61 ASN B N 1
ATOM 1581 C CA . ASN B 1 61 ? 0.224 19.828 8.852 1 98.81 61 ASN B CA 1
ATOM 1582 C C . ASN B 1 61 ? -0.474 21.188 8.906 1 98.81 61 ASN B C 1
ATOM 1584 O O . ASN B 1 61 ? -1.327 21.422 9.766 1 98.81 61 ASN B O 1
ATOM 1588 N N . ASN B 1 62 ? -0.153 22.031 8.031 1 98.56 62 ASN B N 1
ATOM 1589 C CA . ASN B 1 62 ? -0.668 23.391 8.047 1 98.56 62 ASN B CA 1
ATOM 1590 C C . ASN B 1 62 ? -2.1 23.453 7.527 1 98.56 62 ASN B C 1
ATOM 1592 O O . ASN B 1 62 ? -2.889 24.297 7.965 1 98.56 62 ASN B O 1
ATOM 1596 N N . TYR B 1 63 ? -2.387 22.516 6.648 1 98.31 63 TYR B N 1
ATOM 1597 C CA . TYR B 1 63 ? -3.611 22.781 5.906 1 98.31 63 TYR B CA 1
ATOM 1598 C C . TYR B 1 63 ? -4.617 21.656 6.062 1 98.31 63 TYR B C 1
ATOM 1600 O O . TYR B 1 63 ? -5.824 21.859 5.926 1 98.31 63 TYR B O 1
ATOM 1608 N N . PHE B 1 64 ? -4.184 20.469 6.238 1 98.44 64 PHE B N 1
ATOM 1609 C CA . PHE B 1 64 ? -5.117 19.344 6.348 1 98.44 64 PHE B CA 1
ATOM 1610 C C . PHE B 1 64 ? -5.707 19.266 7.75 1 98.44 64 PHE B C 1
ATOM 1612 O O . PHE B 1 64 ? -5.055 19.656 8.727 1 98.44 64 PHE B O 1
ATOM 1619 N N . ARG B 1 65 ? -6.965 18.766 7.785 1 98.44 65 ARG B N 1
ATOM 1620 C CA . ARG B 1 65 ? -7.664 18.578 9.055 1 98.44 65 ARG B CA 1
ATOM 1621 C C . ARG B 1 65 ? -8.453 17.266 9.055 1 98.44 65 ARG B C 1
ATOM 1623 O O . ARG B 1 65 ? -8.812 16.75 7.992 1 98.44 65 ARG B O 1
ATOM 1630 N N . LYS B 1 66 ? -8.703 16.797 10.25 1 98.31 66 LYS B N 1
ATOM 1631 C CA . LYS B 1 66 ? -9.57 15.625 10.406 1 98.31 66 LYS B CA 1
ATOM 1632 C C . LYS B 1 66 ? -10.852 15.781 9.594 1 98.31 66 LYS B C 1
ATOM 1634 O O . LYS B 1 66 ? -11.461 16.844 9.578 1 98.31 66 LYS B O 1
ATOM 1639 N N . GLY B 1 67 ? -11.195 14.703 8.961 1 97.44 67 GLY B N 1
ATOM 1640 C CA . GLY B 1 67 ? -12.469 14.688 8.25 1 97.44 67 GLY B CA 1
ATOM 1641 C C . GLY B 1 67 ? -12.367 15.203 6.828 1 97.44 67 GLY B C 1
ATOM 1642 O O . GLY B 1 67 ? -13.273 14.992 6.02 1 97.44 67 GLY B O 1
ATOM 1643 N N . GLN B 1 68 ? -11.281 15.844 6.457 1 97 68 GLN B N 1
ATOM 1644 C CA . GLN B 1 68 ? -11.094 16.422 5.133 1 97 68 GLN B CA 1
ATOM 1645 C C . GLN B 1 68 ? -10.758 15.344 4.102 1 97 68 GLN B C 1
ATOM 1647 O O . GLN B 1 68 ? -9.977 14.43 4.379 1 97 68 GLN B O 1
ATOM 1652 N N . GLN B 1 69 ? -11.398 15.508 2.963 1 98 69 GLN B N 1
ATOM 1653 C CA . GLN B 1 69 ? -11.039 14.633 1.85 1 98 69 GLN B CA 1
ATOM 1654 C C . GLN B 1 69 ? -9.766 15.125 1.158 1 98 69 GLN B C 1
ATOM 1656 O O . GLN B 1 69 ? -9.664 16.297 0.804 1 98 69 GLN B O 1
ATOM 1661 N N . VAL B 1 70 ? -8.789 14.219 0.899 1 98.62 70 VAL B N 1
ATOM 1662 C CA . VAL B 1 70 ? -7.539 14.617 0.26 1 98.62 70 VAL B CA 1
ATOM 1663 C C . VAL B 1 70 ? -7.102 13.531 -0.726 1 98.62 70 VAL B C 1
ATOM 1665 O O . VAL B 1 70 ? -7.621 12.414 -0.704 1 98.62 70 VAL B O 1
ATOM 1668 N N . ALA B 1 71 ? -6.223 13.898 -1.582 1 98.81 71 ALA B N 1
ATOM 1669 C CA . ALA B 1 71 ? -5.555 12.992 -2.508 1 98.81 71 ALA B CA 1
ATOM 1670 C C . ALA B 1 71 ? -4.062 12.906 -2.215 1 98.81 71 ALA B C 1
ATOM 1672 O O . ALA B 1 71 ? -3.4 13.938 -2.033 1 98.81 71 ALA B O 1
ATOM 1673 N N . ILE B 1 72 ? -3.555 11.734 -2.127 1 98.88 72 ILE B N 1
ATOM 1674 C CA . ILE B 1 72 ? -2.143 11.484 -1.854 1 98.88 72 ILE B CA 1
ATOM 1675 C C . ILE B 1 72 ? -1.516 10.734 -3.023 1 98.88 72 ILE B C 1
ATOM 1677 O O . ILE B 1 72 ? -2.062 9.727 -3.488 1 98.88 72 ILE B O 1
ATOM 1681 N N . ILE B 1 73 ? -0.438 11.195 -3.537 1 98.88 73 ILE B N 1
ATOM 1682 C CA . ILE B 1 73 ? 0.4 10.484 -4.5 1 98.88 73 ILE B CA 1
ATOM 1683 C C . ILE B 1 73 ? 1.769 10.211 -3.883 1 98.88 73 ILE B C 1
ATOM 1685 O O . ILE B 1 73 ? 2.414 11.109 -3.35 1 98.88 73 ILE B O 1
ATOM 1689 N N . GLY B 1 74 ? 2.219 8.984 -3.982 1 98.75 74 GLY B N 1
ATOM 1690 C CA . GLY B 1 74 ? 3.498 8.641 -3.381 1 98.75 74 GLY B CA 1
ATOM 1691 C C . GLY B 1 74 ? 3.934 7.219 -3.668 1 98.75 74 GLY B C 1
ATOM 1692 O O . GLY B 1 74 ? 3.812 6.742 -4.797 1 98.75 74 GLY B O 1
ATOM 1693 N N . ARG B 1 75 ? 4.492 6.609 -2.639 1 98.31 75 ARG B N 1
ATOM 1694 C CA . ARG B 1 75 ? 5.023 5.258 -2.771 1 98.31 75 ARG B CA 1
ATOM 1695 C C . ARG B 1 75 ? 4.781 4.445 -1.505 1 98.31 75 ARG B C 1
ATOM 1697 O O . ARG B 1 75 ? 4.621 5.012 -0.42 1 98.31 75 ARG B O 1
ATOM 1704 N N . LEU B 1 76 ? 4.758 3.117 -1.673 1 98.06 76 LEU B N 1
ATOM 1705 C CA . LEU B 1 76 ? 4.66 2.223 -0.524 1 98.06 76 LEU B CA 1
ATOM 1706 C C . LEU B 1 76 ? 6.035 1.995 0.102 1 98.06 76 LEU B C 1
ATOM 1708 O O . LEU B 1 76 ? 7.031 1.86 -0.61 1 98.06 76 LEU B O 1
ATOM 1712 N N . GLN B 1 77 ? 6.051 1.917 1.315 1 96.81 77 GLN B N 1
ATOM 1713 C CA . GLN B 1 77 ? 7.277 1.575 2.031 1 96.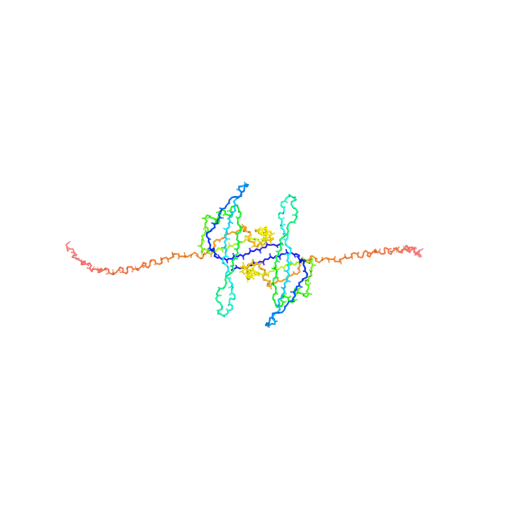81 77 GLN B CA 1
ATOM 1714 C C . GLN B 1 77 ? 6.973 0.741 3.273 1 96.81 77 GLN B C 1
ATOM 1716 O O . GLN B 1 77 ? 6.023 1.031 4.004 1 96.81 77 GLN B O 1
ATOM 1721 N N . ASN B 1 78 ? 7.793 -0.275 3.539 1 95.06 78 ASN B N 1
ATOM 1722 C CA . ASN B 1 78 ? 7.684 -1.023 4.789 1 95.06 78 ASN B CA 1
ATOM 1723 C C . ASN B 1 78 ? 8.594 -0.445 5.867 1 95.06 78 ASN B C 1
ATOM 1725 O O . ASN B 1 78 ? 9.695 0.017 5.574 1 95.06 78 ASN B O 1
ATOM 1729 N N . ARG B 1 79 ? 8.102 -0.483 6.984 1 91.69 79 ARG B N 1
ATOM 1730 C CA . ARG B 1 79 ? 8.891 -0.169 8.172 1 91.69 79 ARG B CA 1
ATOM 1731 C C . ARG B 1 79 ? 8.836 -1.309 9.18 1 91.69 79 ARG B C 1
ATOM 1733 O O . ARG B 1 79 ? 7.773 -1.889 9.414 1 91.69 79 ARG B O 1
ATOM 1740 N N . SER B 1 80 ? 10 -1.632 9.664 1 90.88 80 SER B N 1
ATOM 1741 C CA . SER B 1 80 ? 10.062 -2.721 10.633 1 90.88 80 SER B CA 1
ATOM 1742 C C . SER B 1 80 ? 10.594 -2.238 11.977 1 90.88 80 SER B C 1
ATOM 1744 O O . SER B 1 80 ? 11.414 -1.315 12.031 1 90.88 80 SER B O 1
ATOM 1746 N N . TRP B 1 81 ? 10.008 -2.904 13 1 89.19 81 TRP B N 1
ATOM 1747 C CA . TRP B 1 81 ? 10.484 -2.605 14.352 1 89.19 81 TRP B CA 1
ATOM 1748 C C . TRP B 1 81 ? 10.289 -3.801 15.273 1 89.19 81 TRP B C 1
ATOM 1750 O O . TRP B 1 81 ? 9.594 -4.758 14.922 1 89.19 81 TRP B O 1
ATOM 1760 N N . ASN B 1 82 ? 11.023 -3.77 16.328 1 90.81 82 ASN B N 1
ATOM 1761 C CA . ASN B 1 82 ? 10.844 -4.801 17.344 1 90.81 82 ASN B CA 1
ATOM 1762 C C . ASN B 1 82 ? 9.852 -4.363 18.422 1 90.81 82 ASN B C 1
ATOM 1764 O O . ASN B 1 82 ? 9.961 -3.268 18.969 1 90.81 82 ASN B O 1
ATOM 1768 N N . ASP B 1 83 ? 8.93 -5.328 18.703 1 83.38 83 ASP B N 1
ATOM 1769 C CA . ASP B 1 83 ? 7.973 -4.98 19.75 1 83.38 83 ASP B CA 1
ATOM 1770 C C . ASP B 1 83 ? 8.562 -5.242 21.141 1 83.38 83 ASP B C 1
ATOM 1772 O O . ASP B 1 83 ? 9.734 -5.594 21.266 1 83.38 83 ASP B O 1
ATOM 1776 N N . GLU B 1 84 ? 7.793 -4.891 22.141 1 87.06 84 GLU B N 1
ATOM 1777 C CA . GLU B 1 84 ? 8.258 -4.996 23.516 1 87.06 84 GLU B CA 1
ATOM 1778 C C . GLU B 1 84 ? 8.703 -6.418 23.844 1 87.06 84 GLU B C 1
ATOM 1780 O O . GLU B 1 84 ? 9.578 -6.625 24.688 1 87.06 84 GLU B O 1
ATOM 1785 N N . GLN B 1 85 ? 8.211 -7.352 23.25 1 87.44 85 GLN B N 1
ATOM 1786 C CA . GLN B 1 85 ? 8.531 -8.758 23.484 1 87.44 85 GLN B CA 1
ATOM 1787 C C . GLN B 1 85 ? 9.68 -9.219 22.594 1 87.44 85 GLN B C 1
ATOM 1789 O O . GLN B 1 85 ? 10.062 -10.391 22.625 1 87.44 85 GLN B O 1
ATOM 1794 N N . GLY B 1 86 ? 10.141 -8.32 21.766 1 87.19 86 GLY B N 1
ATOM 1795 C CA . GLY B 1 86 ? 11.281 -8.648 20.922 1 87.19 86 GLY B CA 1
ATOM 1796 C C . GLY B 1 86 ? 10.875 -9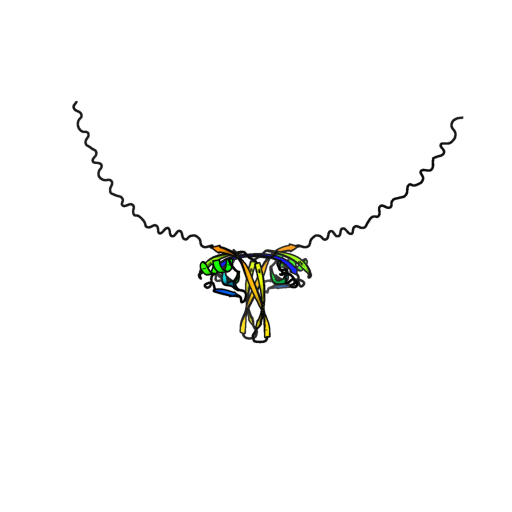.195 19.562 1 87.19 86 GLY B C 1
ATOM 1797 O O . GLY B 1 86 ? 11.734 -9.609 18.781 1 87.19 86 GLY B O 1
ATOM 1798 N N . ASN B 1 87 ? 9.617 -9.188 19.375 1 85.12 87 ASN B N 1
ATOM 1799 C CA . ASN B 1 87 ? 9.164 -9.695 18.078 1 85.12 87 ASN B CA 1
ATOM 1800 C C . ASN B 1 87 ? 9.25 -8.617 17 1 85.12 87 ASN B C 1
ATOM 1802 O O . ASN B 1 87 ? 8.922 -7.457 17.25 1 85.12 87 ASN B O 1
ATOM 1806 N N . LYS B 1 88 ? 9.672 -9.055 15.797 1 89.12 88 LYS B N 1
ATOM 1807 C CA . LYS B 1 88 ? 9.773 -8.133 14.672 1 89.12 88 LYS B CA 1
ATOM 1808 C C . LYS B 1 88 ? 8.398 -7.82 14.094 1 89.12 88 LYS B C 1
ATOM 1810 O O . LYS B 1 88 ? 7.613 -8.734 13.812 1 89.12 88 LYS B O 1
ATOM 1815 N N . ARG B 1 89 ? 8.133 -6.516 14.062 1 87.19 89 ARG B N 1
ATOM 1816 C CA . ARG B 1 89 ? 6.871 -6.062 13.477 1 87.19 89 ARG B CA 1
ATOM 1817 C C . ARG B 1 89 ? 7.121 -5.242 12.219 1 87.19 89 ARG B C 1
ATOM 1819 O O . ARG B 1 89 ? 8.172 -4.613 12.078 1 87.19 89 ARG B O 1
ATOM 1826 N N . THR B 1 90 ? 6.168 -5.5 11.312 1 90 90 THR B N 1
ATOM 1827 C CA . THR B 1 90 ? 6.277 -4.746 10.07 1 90 90 THR B CA 1
ATOM 1828 C C . THR B 1 90 ? 4.973 -4.02 9.758 1 90 90 THR B C 1
ATOM 1830 O O . THR B 1 90 ? 3.889 -4.531 10.047 1 90 90 THR B O 1
ATOM 1833 N N . ILE B 1 91 ? 5.129 -2.795 9.258 1 93.88 91 ILE B N 1
ATOM 1834 C CA . ILE B 1 91 ? 3.955 -2.049 8.82 1 93.88 91 ILE B CA 1
ATOM 1835 C C . ILE B 1 91 ? 4.207 -1.463 7.43 1 93.88 91 ILE B C 1
ATOM 1837 O O . ILE B 1 91 ? 5.336 -1.088 7.105 1 93.88 91 ILE B O 1
ATOM 1841 N N . THR B 1 92 ? 3.172 -1.434 6.637 1 97.25 92 THR B N 1
ATOM 1842 C CA . THR B 1 92 ? 3.234 -0.762 5.344 1 97.25 92 THR B CA 1
ATOM 1843 C C . THR B 1 92 ? 2.68 0.655 5.441 1 97.25 92 THR B C 1
ATOM 1845 O O . THR B 1 92 ? 1.568 0.859 5.938 1 97.25 92 THR B O 1
ATOM 1848 N N . GLU B 1 93 ? 3.475 1.591 4.941 1 97.94 93 GLU B N 1
ATOM 1849 C CA . GLU B 1 93 ? 3.07 2.994 4.938 1 97.94 93 GLU B CA 1
ATOM 1850 C C . GLU B 1 93 ? 3.123 3.58 3.529 1 97.94 93 GLU B C 1
ATOM 1852 O O . GLU B 1 93 ? 3.754 3.01 2.637 1 97.94 93 GLU B O 1
ATOM 1857 N N . ILE B 1 94 ? 2.426 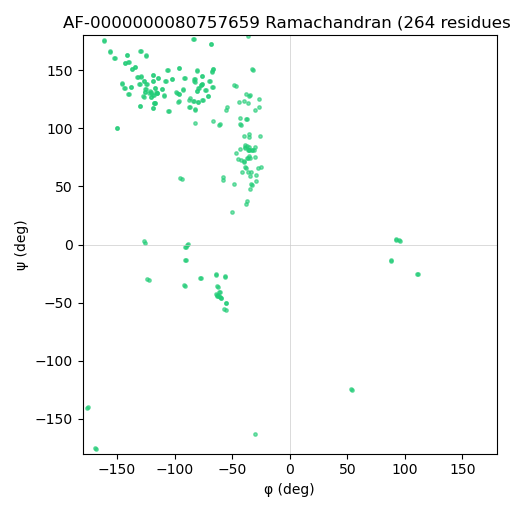4.707 3.406 1 98.62 94 ILE B N 1
ATOM 1858 C CA . ILE B 1 94 ? 2.506 5.473 2.166 1 98.62 94 ILE B CA 1
ATOM 1859 C C . ILE B 1 94 ? 3.363 6.715 2.381 1 98.62 94 ILE B C 1
ATOM 1861 O O . ILE B 1 94 ? 3.012 7.59 3.176 1 98.62 94 ILE B O 1
ATOM 1865 N N . ILE B 1 95 ? 4.488 6.742 1.7 1 98.44 95 ILE B N 1
ATOM 1866 C CA . ILE B 1 95 ? 5.305 7.953 1.697 1 98.44 95 ILE B CA 1
ATOM 1867 C C . ILE B 1 95 ? 4.766 8.938 0.662 1 98.44 95 ILE B C 1
ATOM 1869 O O . ILE B 1 95 ? 4.824 8.68 -0.542 1 98.44 95 ILE B O 1
ATOM 1873 N N . ALA B 1 96 ? 4.316 10.062 1.152 1 98.88 96 ALA B N 1
ATOM 1874 C CA . ALA B 1 96 ? 3.658 11.016 0.27 1 98.88 96 ALA B CA 1
ATOM 1875 C C . ALA B 1 96 ? 4.68 11.898 -0.45 1 98.88 96 ALA B C 1
ATOM 1877 O O . ALA B 1 96 ? 5.453 12.609 0.191 1 98.88 96 ALA B O 1
ATOM 1878 N N . ASP B 1 97 ? 4.621 11.898 -1.731 1 98.44 97 ASP B N 1
ATOM 1879 C CA . ASP B 1 97 ? 5.383 12.836 -2.545 1 98.44 97 ASP B CA 1
ATOM 1880 C C . ASP B 1 97 ? 4.574 14.094 -2.836 1 98.44 97 ASP B C 1
ATOM 1882 O O . ASP B 1 97 ? 5.133 15.188 -2.941 1 98.44 97 ASP B O 1
ATOM 1886 N N . GLU B 1 98 ? 3.281 13.859 -2.992 1 98.75 98 GLU B N 1
ATOM 1887 C CA . GLU B 1 98 ? 2.346 14.945 -3.25 1 98.75 98 GLU B CA 1
ATOM 1888 C C . GLU B 1 98 ? 1.07 14.781 -2.43 1 98.75 98 GLU B C 1
ATOM 1890 O O . GLU B 1 98 ? 0.658 13.664 -2.127 1 98.75 98 GLU B O 1
ATOM 1895 N N . ALA B 1 99 ? 0.511 15.922 -2.16 1 98.75 99 ALA B N 1
ATOM 1896 C CA . ALA B 1 99 ? -0.747 15.969 -1.419 1 98.75 99 ALA B CA 1
ATOM 1897 C C . ALA B 1 99 ? -1.645 17.094 -1.931 1 98.75 99 ALA B C 1
ATOM 1899 O O . ALA B 1 99 ? -1.184 18.219 -2.141 1 98.75 99 ALA B O 1
ATOM 1900 N N . TYR B 1 100 ? -2.914 16.719 -2.104 1 98.5 100 TYR B N 1
ATOM 1901 C CA . TYR B 1 100 ? -3.857 17.688 -2.652 1 98.5 100 TYR B CA 1
ATOM 1902 C C . TYR B 1 100 ? -5.16 17.688 -1.864 1 98.5 100 TYR B C 1
ATOM 1904 O O . TYR B 1 100 ? -5.57 16.656 -1.334 1 98.5 100 TYR B O 1
ATOM 1912 N N . PHE B 1 101 ? -5.762 18.828 -1.913 1 98 101 PHE B N 1
ATOM 1913 C CA . PHE B 1 101 ? -7.156 18.859 -1.488 1 98 101 PHE B CA 1
ATOM 1914 C C . PHE B 1 101 ? -8.047 18.141 -2.496 1 98 101 PHE B C 1
ATOM 1916 O O . PHE B 1 101 ? -7.836 18.25 -3.705 1 98 101 PHE B O 1
ATOM 1923 N N . ALA B 1 102 ? -9.016 17.422 -1.961 1 95.62 102 ALA B N 1
ATOM 1924 C CA . ALA B 1 102 ? -9.93 16.734 -2.873 1 95.62 102 ALA B CA 1
ATOM 1925 C C . ALA B 1 102 ? -11.383 17.078 -2.568 1 95.62 102 ALA B C 1
ATOM 1927 O O . ALA B 1 102 ? -12.305 16.531 -3.174 1 95.62 102 ALA B O 1
ATOM 1928 N N . ASP B 1 103 ? -11.656 17.922 -1.656 1 84 103 ASP B N 1
ATOM 1929 C CA . ASP B 1 103 ? -13.016 18.344 -1.357 1 84 103 ASP B CA 1
ATOM 1930 C C . ASP B 1 103 ? -13.57 19.234 -2.465 1 84 103 ASP B C 1
ATOM 1932 O O . ASP B 1 103 ? -12.82 19.922 -3.146 1 84 103 ASP B O 1
ATOM 1936 N N . SER B 1 104 ? -14.797 18.844 -2.965 1 66.31 104 SER B N 1
ATOM 1937 C CA . SER B 1 104 ? -15.484 19.766 -3.871 1 66.31 104 SER B CA 1
ATOM 1938 C C . SER B 1 104 ? -15.656 21.141 -3.242 1 66.31 104 SER B C 1
ATOM 1940 O O . SER B 1 104 ? -15.766 21.266 -2.02 1 66.31 104 SER B O 1
ATOM 1942 N N . LYS B 1 105 ? -15.125 22.078 -3.779 1 56.31 105 LYS B N 1
ATOM 1943 C CA . LYS B 1 105 ? -15.461 23.422 -3.316 1 56.31 105 LYS B CA 1
ATOM 1944 C C . LYS B 1 105 ? -16.906 23.5 -2.848 1 56.31 105 LYS B C 1
ATOM 1946 O O . LYS B 1 105 ? -17.828 23.172 -3.594 1 56.31 105 LYS B O 1
ATOM 1951 N N . LYS B 1 106 ? -17.156 23.094 -1.708 1 51.28 106 LYS B N 1
ATOM 1952 C CA . LYS B 1 106 ? -18.484 23.578 -1.373 1 51.28 106 LYS B CA 1
ATOM 1953 C C . LYS B 1 106 ? -18.703 24.984 -1.897 1 51.28 106 LYS B C 1
ATOM 1955 O O . LYS B 1 106 ? -17.953 25.906 -1.556 1 51.28 106 LYS B O 1
ATOM 1960 N N . ASP B 1 107 ? -19.062 25.078 -3.137 1 46.22 107 ASP B N 1
ATOM 1961 C CA . ASP B 1 107 ? -19.641 26.375 -3.439 1 46.22 107 ASP B CA 1
ATOM 1962 C C . ASP B 1 107 ? -20.516 26.875 -2.289 1 46.22 107 ASP B C 1
ATOM 1964 O O . ASP B 1 107 ? -21.531 26.25 -1.961 1 46.22 107 ASP B O 1
ATOM 1968 N N . ASN B 1 108 ? -19.906 27.172 -1.161 1 43.25 108 ASN B N 1
ATOM 1969 C CA . ASN B 1 108 ? -20.75 28 -0.31 1 43.25 108 ASN B CA 1
ATOM 1970 C C . ASN B 1 108 ? -21.562 29 -1.131 1 43.25 108 ASN B C 1
ATOM 1972 O O . ASN B 1 108 ? -21.125 30.125 -1.352 1 43.25 108 ASN B O 1
ATOM 1976 N N . TYR B 1 109 ? -22.062 28.703 -2.301 1 41.78 109 TYR B N 1
ATOM 1977 C CA . TYR B 1 109 ? -23.156 29.547 -2.729 1 41.78 109 TYR B CA 1
ATOM 1978 C C . TYR B 1 109 ? -24.297 29.516 -1.719 1 41.78 109 TYR B C 1
ATOM 1980 O O . TYR B 1 109 ? -25.016 28.516 -1.616 1 41.78 109 TYR B O 1
ATOM 1988 N N . THR B 1 110 ? -24.062 29.891 -0.411 1 39.53 110 THR B N 1
ATOM 1989 C CA . THR B 1 110 ? -25.266 30.438 0.237 1 39.53 110 THR B CA 1
ATOM 1990 C C . THR B 1 110 ? -26.094 31.234 -0.756 1 39.53 110 THR B C 1
ATOM 1992 O O . THR B 1 110 ? -25.656 32.281 -1.259 1 39.53 110 THR B O 1
ATOM 1995 N N . SER B 1 111 ? -26.812 30.609 -1.637 1 40.69 111 SER B N 1
ATOM 1996 C CA . SER B 1 111 ? -27.984 31.25 -2.242 1 40.69 111 SER B CA 1
ATOM 1997 C C . SER B 1 111 ? -28.672 32.188 -1.262 1 40.69 111 SER B C 1
ATOM 1999 O O . SER B 1 111 ? -29.375 31.766 -0.351 1 40.69 111 SER B O 1
ATOM 2001 N N . GLY B 1 112 ? -27.984 33.125 -0.589 1 39.12 112 GLY B N 1
ATOM 2002 C CA . GLY B 1 112 ? -28.812 34.25 -0.204 1 39.12 112 GLY B CA 1
ATOM 2003 C C . GLY B 1 112 ? -29.844 34.625 -1.246 1 39.12 112 GLY B C 1
ATOM 2004 O O . GLY B 1 112 ? -29.5 35 -2.363 1 39.12 112 GLY B O 1
ATOM 2005 N N . GLY B 1 113 ? -30.922 33.75 -1.313 1 38.94 113 GLY B N 1
ATOM 2006 C CA . GLY B 1 113 ? -32.156 34.125 -1.979 1 38.94 113 GLY B CA 1
ATOM 2007 C C . GLY B 1 113 ? -32.438 35.625 -1.941 1 38.94 113 GLY B C 1
ATOM 2008 O O . GLY B 1 113 ? -32.781 36.156 -0.888 1 38.94 113 GLY B O 1
ATOM 2009 N N . PHE B 1 114 ? -31.578 36.406 -2.484 1 38.75 114 PHE B N 1
ATOM 2010 C CA . PHE B 1 114 ? -32.094 37.75 -2.822 1 38.75 114 PHE B CA 1
ATOM 2011 C C . PHE B 1 114 ? -33.438 37.656 -3.48 1 38.75 114 PHE B C 1
ATOM 2013 O O . PHE B 1 114 ? -33.594 37.094 -4.566 1 38.75 114 PHE B O 1
ATOM 2020 N N . GLU B 1 115 ? -34.469 37.344 -2.639 1 38.28 115 GLU B N 1
ATOM 2021 C CA . GLU B 1 115 ? -35.844 37.594 -3.092 1 38.28 115 GLU B CA 1
ATOM 2022 C C . GLU B 1 115 ? -35.938 38.875 -3.908 1 38.28 115 GLU B C 1
ATOM 2024 O O . GLU B 1 115 ? -35.5 39.938 -3.447 1 38.28 115 GLU B O 1
ATOM 2029 N N . PRO B 1 116 ? -35.656 38.781 -5.172 1 39.56 116 PRO B N 1
ATOM 2030 C CA . PRO B 1 116 ? -35.938 40 -5.918 1 39.56 116 PRO B CA 1
ATOM 2031 C C . PRO B 1 116 ? -37.094 40.812 -5.336 1 39.56 116 PRO B C 1
ATOM 2033 O O . PRO B 1 116 ? -38.188 40.281 -5.121 1 39.56 116 PRO B O 1
ATOM 2036 N N . GLU B 1 117 ? -36.75 41.625 -4.34 1 35.94 117 GLU B N 1
ATOM 2037 C CA . GLU B 1 117 ? -37.781 42.594 -3.939 1 35.94 117 GLU B CA 1
ATOM 2038 C C . GLU B 1 117 ? -38.562 43.094 -5.148 1 35.94 117 GLU B C 1
ATOM 2040 O O . GLU B 1 117 ? -37.969 43.719 -6.043 1 35.94 117 GLU B O 1
ATOM 2045 N N . ASN B 1 118 ? -39.438 42.219 -5.66 1 37.28 118 ASN B N 1
ATOM 2046 C CA . ASN B 1 118 ? -40.469 42.781 -6.531 1 37.28 118 ASN B CA 1
ATOM 2047 C C . ASN B 1 118 ? -40.906 44.188 -6.074 1 37.28 118 ASN B C 1
ATOM 2049 O O . ASN B 1 118 ? -41.594 44.312 -5.055 1 37.28 118 ASN B O 1
ATOM 2053 N N . THR B 1 119 ? -39.844 45.094 -6.039 1 34.5 119 THR B N 1
ATOM 2054 C CA . THR B 1 119 ? -40.281 46.469 -5.883 1 34.5 119 THR B CA 1
ATOM 2055 C C . THR B 1 119 ? -41.562 46.719 -6.699 1 34.5 119 THR B C 1
ATOM 2057 O O . THR B 1 119 ? -41.531 46.594 -7.922 1 34.5 119 THR B O 1
ATOM 2060 N N . ASP B 1 120 ? -42.688 46.438 -6.152 1 34.91 120 ASP B N 1
ATOM 2061 C CA . ASP B 1 120 ? -44.031 46.875 -6.566 1 34.91 120 ASP B CA 1
ATOM 2062 C C . ASP B 1 120 ? -43.969 48.188 -7.316 1 34.91 120 ASP B C 1
ATOM 2064 O O . ASP B 1 120 ? -43.094 49.031 -7.047 1 34.91 120 ASP B O 1
ATOM 2068 N N . GLY B 1 121 ? -44.531 48.219 -8.539 1 36.12 121 GLY B N 1
ATOM 2069 C CA . GLY B 1 121 ? -45 49.25 -9.469 1 36.12 121 GLY B CA 1
ATOM 2070 C C . GLY B 1 121 ? -45.438 50.531 -8.789 1 36.12 121 GLY B C 1
ATOM 2071 O O . GLY B 1 121 ? -46.469 50.562 -8.117 1 36.12 121 GLY B O 1
ATOM 2072 N N . GLU B 1 122 ? -44.469 51.25 -8.141 1 33.94 122 GLU B N 1
ATOM 2073 C CA . GLU B 1 122 ? -44.906 52.594 -7.801 1 33.94 122 GLU B CA 1
ATOM 2074 C C . GLU B 1 122 ? -45.812 53.188 -8.891 1 33.94 122 GLU B C 1
ATOM 2076 O O . GLU B 1 122 ? -45.531 52.969 -10.086 1 33.94 122 GLU B O 1
ATOM 2081 N N . GLY B 1 123 ? -47 53.562 -8.547 1 34.66 123 GLY B N 1
ATOM 2082 C CA . GLY B 1 123 ? -48.125 54.281 -9.078 1 34.66 123 GLY B CA 1
ATOM 2083 C C . GLY B 1 123 ? -47.75 55.531 -9.867 1 34.66 123 GLY B C 1
ATOM 2084 O O . GLY B 1 123 ? -47.25 56.5 -9.289 1 34.66 123 GLY B O 1
ATOM 2085 N N . PHE B 1 124 ? -46.969 55.25 -11.016 1 34.78 124 PHE B N 1
ATOM 2086 C CA . PHE B 1 124 ? -46.844 56.438 -11.875 1 34.78 124 PHE B CA 1
ATOM 2087 C C . PHE B 1 124 ? -48.156 57.188 -11.922 1 34.78 124 PHE B C 1
ATOM 2089 O O . PHE B 1 124 ? -49.156 56.719 -12.492 1 34.78 124 PHE B O 1
ATOM 2096 N N . PHE B 1 125 ? -48.5 57.844 -10.797 1 31.44 125 PHE B N 1
ATOM 2097 C CA . PHE B 1 125 ? -49.594 58.812 -10.867 1 31.44 125 PHE B CA 1
ATOM 2098 C C . PHE B 1 125 ? -49.469 59.688 -12.094 1 31.44 125 PHE B C 1
ATOM 2100 O O . PHE B 1 125 ? -48.344 60.062 -12.492 1 31.44 125 PHE B O 1
ATOM 2107 N N . PRO B 1 126 ? -50.5 59.656 -12.898 1 34 126 PRO B N 1
ATOM 2108 C CA . PRO B 1 126 ? -50.781 60.5 -14.055 1 34 126 PRO B CA 1
ATOM 2109 C C . PRO B 1 126 ? -50.469 61.969 -13.789 1 34 126 PRO B C 1
ATOM 2111 O O . PRO B 1 126 ? -51 62.562 -12.828 1 34 126 PRO B O 1
ATOM 2114 N N . ALA B 1 127 ? -49.25 62.344 -13.906 1 30.36 127 ALA B N 1
ATOM 2115 C CA . ALA B 1 127 ? -48.938 63.75 -13.773 1 30.36 127 ALA B CA 1
ATOM 2116 C C . ALA B 1 127 ? -49.969 64.625 -14.531 1 30.36 127 ALA B C 1
ATOM 2118 O O . ALA B 1 127 ? -50.312 64.312 -15.68 1 30.36 127 ALA B O 1
ATOM 2119 N N . GLU B 1 128 ? -50.781 65.312 -13.805 1 30.34 128 GLU B N 1
ATOM 2120 C CA . GLU B 1 128 ? -51.75 66.375 -14.148 1 30.34 128 GLU B CA 1
ATOM 2121 C C . GLU B 1 128 ? -51.125 67.438 -15.039 1 30.34 128 GLU B C 1
ATOM 2123 O O . GLU B 1 128 ? -50.375 68.25 -14.562 1 30.34 128 GLU B O 1
ATOM 2128 N N . ASP B 1 129 ? -50.5 67 -16.141 1 29.7 129 ASP B N 1
ATOM 2129 C CA . ASP B 1 129 ? -50.219 68.062 -17.109 1 29.7 129 ASP B CA 1
ATOM 2130 C C . ASP B 1 129 ? -51.344 69.125 -17.156 1 29.7 129 ASP B C 1
ATOM 2132 O O . ASP B 1 129 ? -52.469 68.812 -17.609 1 29.7 129 ASP B O 1
ATOM 2136 N N . ASP B 1 130 ? -51.406 70.125 -16.219 1 31.55 130 ASP B N 1
ATOM 2137 C CA . ASP B 1 130 ? -51.938 71.438 -16.047 1 31.55 130 ASP B CA 1
ATOM 2138 C C . ASP B 1 130 ? -51.875 72.25 -17.359 1 31.55 130 ASP B C 1
ATOM 2140 O O . ASP B 1 130 ? -51.125 71.875 -18.266 1 31.55 130 ASP B O 1
ATOM 2144 N N . GLU B 1 131 ? -52.406 73.562 -17.25 1 32.59 131 GLU B N 1
ATOM 2145 C CA . GLU B 1 131 ? -52.938 74.75 -17.953 1 32.59 131 GLU B CA 1
ATOM 2146 C C . GLU B 1 131 ? -51.875 75.438 -18.797 1 32.59 131 GLU B C 1
ATOM 2148 O O . GLU B 1 131 ? -50.75 75.625 -18.312 1 32.59 131 GLU B O 1
ATOM 2153 N N . LEU B 1 132 ? -51.906 75.312 -20.141 1 31.66 132 LEU B N 1
ATOM 2154 C CA . LEU B 1 132 ? -51.469 76.062 -21.281 1 31.66 132 LEU B CA 1
ATOM 2155 C C . LEU B 1 132 ? -51.5 77.562 -20.922 1 31.66 132 LEU B C 1
ATOM 2157 O O . LEU B 1 132 ? -52.188 78 -20 1 31.66 132 LEU B O 1
ATOM 2161 N N . PRO B 1 133 ? -51.469 78.562 -21.969 1 31.22 133 PRO B N 1
ATOM 2162 C CA . PRO B 1 133 ? -50.969 79.875 -22.344 1 31.22 133 PRO B CA 1
ATOM 2163 C C . PRO B 1 133 ? -51.844 81 -21.797 1 31.22 133 PRO B C 1
ATOM 2165 O O . PRO B 1 133 ? -53.062 80.875 -21.672 1 31.22 133 PRO B O 1
ATOM 2168 N N . PHE B 1 134 ? -51.875 82 -20.781 1 21.98 134 PHE B N 1
ATOM 2169 C CA . PHE B 1 134 ? -51.594 83.312 -21.391 1 21.98 134 PHE B CA 1
ATOM 2170 C C . PHE B 1 134 ? -50.125 83.375 -21.828 1 21.98 134 PHE B C 1
ATOM 2172 O O . PHE B 1 134 ? -49.281 82.688 -21.281 1 21.98 134 PHE B O 1
#

Organism: Acetivibrio thermocellus (strain ATCC 27405 / DSM 1237 / JCM 9322 / NBRC 103400 / NCIMB 10682 / NRRL B-4536 / VPI 7372) (NCBI:txid203119)

Nearest PDB structures (foldseek):
  5yyu-assembly1_B  TM=9.521E-01  e=5.057E-13  Staphylococcus aureus subsp. aureus ED98
  7d8j-assembly1_A-2  TM=8.952E-01  e=2.366E-13  Staphylococcus aureus subsp. aureus ED98
  5xgt-assembly1_A  TM=8.965E-01  e=6.479E-12  Staphylococcus aureus
  1ue5-assembly1_A-2  TM=8.203E-01  e=3.223E-10  Mycobacterium tuberculosis
  1x3g-assembly1_A-2  TM=7.799E-01  e=1.681E-10  Mycolicibacterium smegmatis

Foldseek 3Di:
DFKDKAKFFWQFAKDWDADPVGKIKIKTKGWGWDDCPDPPDPTDTDIAIEIEIHPQRVVSNVDGGGGFIKMFMFGKDKDWDADPVRDIDIDIHGYGPDMGGDDDPPPVPPCPVPVVPPPPPPCPVPPPPPDDDD/DFKDKAKFFWQFAKDWDADPVGKIKIKTKGWGWDDCPDPPDPTDTDIAIEIEIHPQRVVSNVDGGGGFIKMFMFGKDKDWDADPVRDIDIDIHGYGPDMGGDDDPPPVPPCPVPVVPPPPDPDPPPPPPDDDDD

Radius of gyration: 34.53 Å; Cα contacts (8 Å, |Δi|>4): 521; chains: 2; bounding box: 96×106×108 Å

pLDDT: mean 80.17, std 25.65, range [21.98, 98.88]